Protein AF-A0A6J4VFZ1-F1 (afdb_monomer)

Structure (mmCIF, N/CA/C/O backbone):
data_AF-A0A6J4VFZ1-F1
#
_entry.id   AF-A0A6J4VFZ1-F1
#
loop_
_atom_site.group_PDB
_atom_site.id
_atom_site.type_symbol
_atom_site.label_atom_id
_atom_site.label_alt_id
_atom_site.label_comp_id
_atom_site.label_asym_id
_atom_site.label_entity_id
_atom_site.label_seq_id
_atom_site.pdbx_PDB_ins_code
_atom_site.Cartn_x
_atom_site.Cartn_y
_atom_site.Cartn_z
_atom_site.occupancy
_atom_site.B_iso_or_equiv
_atom_site.auth_seq_id
_atom_site.auth_comp_id
_atom_site.auth_asym_id
_atom_site.auth_atom_id
_atom_site.pdbx_PDB_model_num
ATOM 1 N N . MET A 1 1 ? 38.489 54.129 4.430 1.00 47.47 1 MET A N 1
ATOM 2 C CA . MET A 1 1 ? 38.471 55.475 3.819 1.00 47.47 1 MET A CA 1
ATOM 3 C C . MET A 1 1 ? 39.073 55.382 2.426 1.00 47.47 1 MET A C 1
ATOM 5 O O . MET A 1 1 ? 40.285 55.358 2.287 1.00 47.47 1 MET A O 1
ATOM 9 N N . THR A 1 2 ? 38.216 55.296 1.414 1.00 45.38 2 THR A N 1
ATOM 10 C CA . THR A 1 2 ? 38.546 55.439 -0.011 1.00 45.38 2 THR A CA 1
ATOM 11 C C . THR A 1 2 ? 37.365 56.180 -0.640 1.00 45.38 2 THR A C 1
ATOM 13 O O . THR A 1 2 ? 36.233 55.717 -0.490 1.00 45.38 2 THR A O 1
ATOM 16 N N . PRO A 1 3 ? 37.575 57.369 -1.233 1.00 57.94 3 PRO A N 1
ATOM 17 C CA . PRO A 1 3 ? 36.482 58.225 -1.665 1.00 57.94 3 PRO A CA 1
ATOM 18 C C . PRO A 1 3 ? 36.268 58.233 -3.187 1.00 57.94 3 PRO A C 1
ATOM 20 O O . PRO A 1 3 ? 37.161 57.957 -3.979 1.00 57.94 3 PRO A O 1
ATOM 23 N N . PHE A 1 4 ? 35.080 58.735 -3.527 1.00 44.62 4 PHE A N 1
ATOM 24 C CA . PHE A 1 4 ? 34.754 59.567 -4.687 1.00 44.62 4 PHE A CA 1
ATOM 25 C C . PHE A 1 4 ? 34.409 58.930 -6.048 1.00 44.62 4 PHE A C 1
ATOM 27 O O . PHE A 1 4 ? 35.244 58.617 -6.891 1.00 44.62 4 PHE A O 1
ATOM 34 N N . ARG A 1 5 ? 33.086 58.933 -6.275 1.00 60.28 5 ARG A N 1
ATOM 35 C CA . ARG A 1 5 ? 32.356 59.107 -7.541 1.00 60.28 5 ARG A CA 1
ATOM 36 C C . ARG A 1 5 ? 33.084 59.963 -8.589 1.00 60.28 5 ARG A C 1
ATOM 38 O O . ARG A 1 5 ? 33.507 61.081 -8.295 1.00 60.28 5 ARG A O 1
ATOM 45 N N . ARG A 1 6 ? 32.974 59.554 -9.860 1.00 59.03 6 ARG A N 1
ATOM 46 C CA . ARG A 1 6 ? 32.943 60.468 -11.014 1.00 59.03 6 ARG A CA 1
ATOM 47 C C . ARG A 1 6 ? 31.781 60.146 -11.959 1.00 59.03 6 ARG A C 1
ATOM 49 O O . ARG A 1 6 ? 31.422 58.995 -12.165 1.00 59.03 6 ARG A O 1
ATOM 56 N N . ARG A 1 7 ? 31.182 61.239 -12.435 1.00 61.66 7 ARG A N 1
ATOM 57 C CA . ARG A 1 7 ? 30.019 61.400 -13.322 1.00 61.66 7 ARG A CA 1
ATOM 58 C C . ARG A 1 7 ? 30.397 61.190 -14.795 1.00 61.66 7 ARG A C 1
ATOM 60 O O . ARG A 1 7 ? 31.537 61.495 -15.117 1.00 61.66 7 ARG A O 1
ATOM 67 N N . SER A 1 8 ? 29.410 60.847 -15.634 1.00 53.06 8 SER A N 1
ATOM 68 C CA . SER A 1 8 ? 29.183 61.332 -17.023 1.00 53.06 8 SER A CA 1
ATOM 69 C C . SER A 1 8 ? 27.799 60.828 -17.479 1.00 53.06 8 SER A C 1
ATOM 71 O O . SER A 1 8 ? 27.534 59.641 -17.352 1.00 53.06 8 SER A O 1
ATOM 73 N N . ILE A 1 9 ? 26.781 61.684 -17.638 1.00 53.97 9 ILE A N 1
ATOM 74 C CA . ILE A 1 9 ? 26.369 62.479 -18.822 1.00 53.97 9 ILE A CA 1
ATOM 75 C C . ILE A 1 9 ? 25.813 61.620 -19.973 1.00 53.97 9 ILE A C 1
ATOM 77 O O . ILE A 1 9 ? 26.472 60.724 -20.484 1.00 53.97 9 ILE A O 1
ATOM 81 N N . ALA A 1 10 ? 24.569 61.954 -20.325 1.00 51.66 10 ALA A N 1
ATOM 82 C CA . ALA A 1 10 ? 23.668 61.319 -21.275 1.00 51.66 10 ALA A CA 1
ATOM 83 C C . ALA A 1 10 ? 24.065 61.498 -22.750 1.00 51.66 10 ALA A C 1
ATOM 85 O O . ALA A 1 10 ? 24.653 62.512 -23.119 1.00 51.66 10 ALA A O 1
ATOM 86 N N . LEU A 1 11 ? 23.600 60.575 -23.598 1.00 52.53 11 LEU A N 1
ATOM 87 C CA . LEU A 1 11 ? 23.340 60.829 -25.014 1.00 52.53 11 LEU A CA 1
ATOM 88 C C . LEU A 1 11 ? 22.065 60.096 -25.445 1.00 52.53 11 LEU A C 1
ATOM 90 O O . LEU A 1 11 ? 21.957 58.878 -25.338 1.00 52.53 11 LEU A O 1
ATOM 94 N N . ALA A 1 12 ? 21.102 60.892 -25.904 1.00 49.41 12 ALA A N 1
ATOM 95 C CA . ALA A 1 12 ? 19.896 60.465 -26.586 1.00 49.41 12 ALA A CA 1
ATOM 96 C C . ALA A 1 12 ? 20.203 60.187 -28.064 1.00 49.41 12 ALA A C 1
ATOM 98 O O . ALA A 1 12 ? 20.940 60.940 -28.699 1.00 49.41 12 ALA A O 1
ATOM 99 N N . GLY A 1 13 ? 19.576 59.154 -28.618 1.00 42.91 13 GLY A N 1
ATOM 100 C CA . GLY A 1 13 ? 19.504 58.924 -30.057 1.00 42.91 13 GLY A CA 1
ATOM 101 C C . GLY A 1 13 ? 18.315 58.014 -30.371 1.00 42.91 13 GLY A C 1
ATOM 102 O O . GLY A 1 13 ? 18.309 56.881 -29.891 1.00 42.91 13 GLY A O 1
ATOM 103 N N . PRO A 1 14 ? 17.297 58.469 -31.125 1.00 50.66 14 PRO A N 1
ATOM 104 C CA . PRO A 1 14 ? 16.227 57.601 -31.581 1.00 50.66 14 PRO A CA 1
ATOM 105 C C . PRO A 1 14 ? 16.661 56.950 -32.899 1.00 50.66 14 PRO A C 1
ATOM 107 O O . PRO A 1 14 ? 16.863 57.633 -33.901 1.00 50.66 14 PRO A O 1
ATOM 110 N N . LEU A 1 15 ? 16.807 55.627 -32.905 1.00 52.59 15 LEU A N 1
ATOM 111 C CA . LEU A 1 15 ? 16.913 54.844 -34.134 1.00 52.59 15 LEU A CA 1
ATOM 112 C C . LEU A 1 15 ? 15.581 54.128 -34.361 1.00 52.59 15 LEU A C 1
ATOM 114 O O . LEU A 1 15 ? 15.240 53.180 -33.657 1.00 52.59 15 LEU A O 1
ATOM 118 N N . LEU A 1 16 ? 14.832 54.621 -35.352 1.00 58.50 16 LEU A N 1
ATOM 119 C CA . LEU A 1 16 ? 13.784 53.870 -36.037 1.00 58.50 16 LEU A CA 1
ATOM 120 C C . LEU A 1 16 ? 14.417 52.612 -36.650 1.00 58.50 16 LEU A C 1
ATOM 122 O O . LEU A 1 16 ? 15.325 52.720 -37.473 1.00 58.50 16 LEU A O 1
ATOM 126 N N . GLY A 1 17 ? 13.919 51.435 -36.275 1.00 45.06 17 GLY A N 1
ATOM 127 C CA . GLY A 1 17 ? 14.416 50.152 -36.766 1.00 45.06 17 GLY A CA 1
ATOM 128 C C . GLY A 1 17 ? 13.343 49.069 -36.736 1.00 45.06 17 GLY A C 1
ATOM 129 O O . GLY A 1 17 ? 13.271 48.294 -35.794 1.00 45.06 17 GLY A O 1
ATOM 130 N N . LEU A 1 18 ? 12.496 49.094 -37.767 1.00 56.91 18 LEU A N 1
ATOM 131 C CA . LEU A 1 18 ? 11.747 48.001 -38.400 1.00 56.91 18 LEU A CA 1
ATOM 132 C C . LEU A 1 18 ? 11.601 46.679 -37.605 1.00 56.91 18 LEU A C 1
ATOM 134 O O . LEU A 1 18 ? 12.486 45.825 -37.605 1.00 56.91 18 LEU A O 1
ATOM 138 N N . SER A 1 19 ? 10.431 46.483 -36.992 1.00 51.38 19 SER A N 1
ATOM 139 C CA . SER A 1 19 ? 10.023 45.230 -36.350 1.00 51.38 19 SER A CA 1
ATOM 140 C C . SER A 1 19 ? 9.630 44.177 -37.393 1.00 51.38 19 SER A C 1
ATOM 142 O O . SER A 1 19 ? 8.595 44.303 -38.044 1.00 51.38 19 SER A O 1
ATOM 144 N N . LEU A 1 20 ? 10.425 43.113 -37.526 1.00 57.88 20 LEU A N 1
ATOM 145 C CA . LEU A 1 20 ? 10.011 41.867 -38.175 1.00 57.88 20 LEU A CA 1
ATOM 146 C C . LEU A 1 20 ? 9.562 40.892 -37.075 1.00 57.88 20 LEU A C 1
ATOM 148 O O . LEU A 1 20 ? 10.385 40.259 -36.418 1.00 57.88 20 LEU A O 1
ATOM 152 N N . ALA A 1 21 ? 8.253 40.806 -36.839 1.00 51.16 21 ALA A N 1
ATOM 153 C CA . ALA A 1 21 ? 7.669 39.803 -35.955 1.00 51.16 21 ALA A CA 1
ATOM 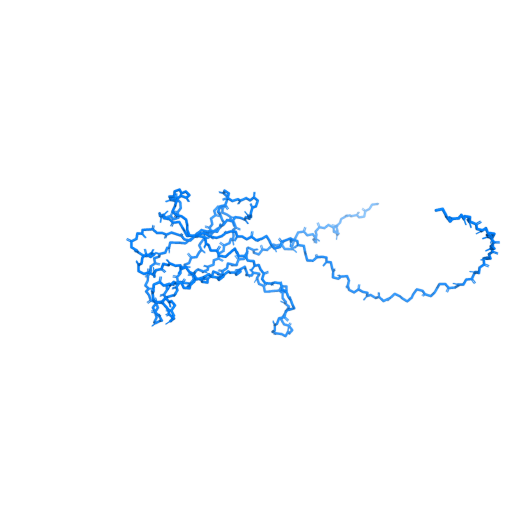154 C C . ALA A 1 21 ? 7.593 38.463 -36.704 1.00 51.16 21 ALA A C 1
ATOM 156 O O . ALA A 1 21 ? 6.625 38.178 -37.405 1.00 51.16 21 ALA A O 1
ATOM 157 N N . ALA A 1 22 ? 8.637 37.642 -36.584 1.00 57.19 22 ALA A N 1
ATOM 158 C CA . ALA A 1 22 ? 8.549 36.230 -36.926 1.00 57.19 22 ALA A CA 1
ATOM 159 C C . ALA A 1 22 ? 7.745 35.530 -35.820 1.00 57.19 22 ALA A C 1
ATOM 161 O O . ALA A 1 22 ? 8.266 35.247 -34.742 1.00 57.19 22 ALA A O 1
ATOM 162 N N . GLY A 1 23 ? 6.454 35.308 -36.075 1.00 48.94 23 GLY A N 1
ATOM 163 C CA . GLY A 1 23 ? 5.574 34.512 -35.225 1.00 48.94 23 GLY A CA 1
ATOM 164 C C . GLY A 1 23 ? 5.993 33.045 -35.249 1.00 48.94 23 GLY A C 1
ATOM 165 O O . GLY A 1 23 ? 5.466 32.254 -36.024 1.00 48.94 23 GLY A O 1
ATOM 166 N N . GLY A 1 24 ? 6.966 32.683 -34.417 1.00 47.81 24 GLY A N 1
ATOM 167 C CA . GLY A 1 24 ? 7.180 31.298 -34.033 1.00 47.81 24 GLY A CA 1
ATOM 168 C C . GLY A 1 24 ? 6.065 30.900 -33.077 1.00 47.81 24 GLY A C 1
ATOM 169 O O . GLY A 1 24 ? 5.990 31.436 -31.975 1.00 47.81 24 GLY A O 1
ATOM 170 N N . ALA A 1 25 ? 5.197 29.979 -33.492 1.00 56.44 25 ALA A N 1
ATOM 171 C CA . ALA A 1 25 ? 4.294 29.300 -32.577 1.00 56.44 25 ALA A CA 1
ATOM 172 C C . ALA A 1 25 ? 5.142 28.471 -31.600 1.00 56.44 25 ALA A C 1
ATOM 174 O O . ALA A 1 25 ? 5.458 27.310 -31.847 1.00 56.44 25 ALA A O 1
ATOM 175 N N . THR A 1 26 ? 5.554 29.075 -30.486 1.00 44.25 26 THR A N 1
ATOM 176 C CA . THR A 1 26 ? 5.846 28.298 -29.288 1.00 44.25 26 THR A CA 1
ATOM 177 C C . THR A 1 26 ? 4.533 27.635 -28.922 1.00 44.25 26 THR A C 1
ATOM 179 O O . THR A 1 26 ? 3.594 28.327 -28.527 1.00 44.25 26 THR A O 1
ATOM 182 N N . ALA A 1 27 ? 4.442 26.315 -29.089 1.00 52.72 27 ALA A N 1
ATOM 183 C CA . ALA A 1 27 ? 3.449 25.542 -28.368 1.00 52.72 27 ALA A CA 1
ATOM 184 C C . ALA A 1 27 ? 3.658 25.885 -26.892 1.00 52.72 27 ALA A C 1
ATOM 186 O O . ALA A 1 27 ? 4.631 25.440 -26.275 1.00 52.72 27 ALA A O 1
ATOM 187 N N . ALA A 1 28 ? 2.813 26.776 -26.374 1.00 42.28 28 ALA A N 1
ATOM 188 C CA . ALA A 1 28 ? 2.719 27.022 -24.960 1.00 42.28 28 ALA A CA 1
ATOM 189 C C . ALA A 1 28 ? 2.331 25.672 -24.368 1.00 42.28 28 ALA A C 1
ATOM 191 O O . ALA A 1 28 ? 1.184 25.243 -24.468 1.00 42.28 28 ALA A O 1
ATOM 192 N N . HIS A 1 29 ? 3.315 24.966 -23.815 1.00 47.00 29 HIS A N 1
ATOM 193 C 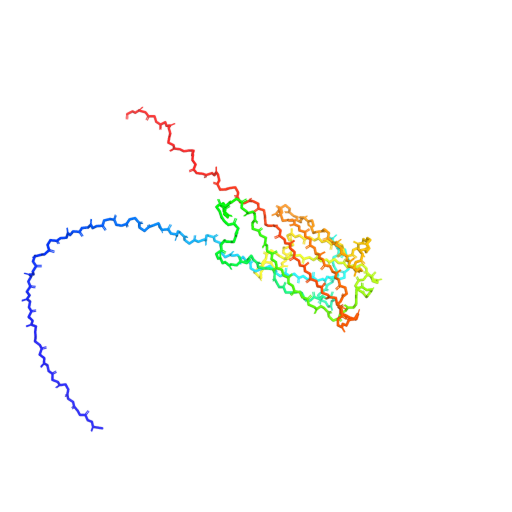CA . HIS A 1 29 ? 3.018 24.017 -22.768 1.00 47.00 29 HIS A CA 1
ATOM 194 C C . HIS A 1 29 ? 2.449 24.892 -21.659 1.00 47.00 29 HIS A C 1
ATOM 196 O O . HIS A 1 29 ? 3.197 25.561 -20.944 1.00 47.00 29 HIS A O 1
ATOM 202 N N . GLY A 1 30 ? 1.117 24.981 -21.610 1.00 38.88 30 GLY A N 1
ATOM 203 C CA . GLY A 1 30 ? 0.445 25.467 -20.420 1.00 38.88 30 GLY A CA 1
ATOM 204 C C . GLY A 1 30 ? 1.020 24.708 -19.223 1.00 38.88 30 GLY A C 1
ATOM 205 O O . GLY A 1 30 ? 1.456 23.561 -19.392 1.00 38.88 30 GLY A O 1
ATOM 206 N N . PRO A 1 31 ? 1.103 25.331 -18.037 1.00 40.41 31 PRO A N 1
ATOM 207 C CA . PRO A 1 31 ? 1.490 24.582 -16.854 1.00 40.41 31 PRO A CA 1
ATOM 208 C C . PRO A 1 31 ? 0.591 23.347 -16.790 1.00 40.41 31 PRO A C 1
ATOM 210 O O . PRO A 1 31 ? -0.627 23.472 -16.936 1.00 40.41 31 PRO A O 1
ATOM 213 N N . ALA A 1 32 ? 1.193 22.163 -16.650 1.00 48.28 32 ALA A N 1
ATOM 214 C CA . ALA A 1 32 ? 0.451 20.993 -16.217 1.00 48.28 32 ALA A CA 1
ATOM 215 C C . ALA A 1 32 ? -0.305 21.431 -14.955 1.00 48.28 32 ALA A C 1
ATOM 217 O O . ALA A 1 32 ? 0.305 21.847 -13.970 1.00 48.28 32 ALA A O 1
ATOM 218 N N . SER A 1 33 ? -1.624 21.533 -15.087 1.00 42.00 33 SER A N 1
ATOM 219 C CA . SER A 1 33 ? -2.491 22.048 -14.041 1.00 42.00 33 SER A CA 1
ATOM 220 C C . SER A 1 33 ? -2.593 20.994 -12.952 1.00 42.00 33 SER A C 1
ATOM 222 O O . SER A 1 33 ? -2.844 19.830 -13.251 1.00 42.00 33 SER A O 1
ATOM 224 N N . GLY A 1 34 ? -2.414 21.439 -11.712 1.00 39.12 34 GLY A N 1
ATOM 225 C CA . GLY A 1 34 ? -2.500 20.628 -10.508 1.00 39.12 34 GLY A CA 1
ATOM 226 C C . GLY A 1 34 ? -1.120 20.210 -10.024 1.00 39.12 34 GLY A C 1
ATOM 227 O O . GLY A 1 34 ? -0.435 19.438 -10.686 1.00 39.12 34 GLY A O 1
ATOM 228 N N . ASN A 1 35 ? -0.718 20.687 -8.842 1.00 42.41 35 ASN A N 1
ATOM 229 C CA . ASN A 1 35 ? 0.195 19.905 -8.011 1.00 42.41 35 ASN A CA 1
ATOM 230 C C . ASN A 1 35 ? -0.325 18.465 -8.050 1.00 42.41 35 ASN A C 1
ATOM 232 O O . ASN A 1 35 ? -1.469 18.244 -7.646 1.00 42.41 35 ASN A O 1
ATOM 236 N N . ALA A 1 36 ? 0.467 17.513 -8.545 1.00 56.56 36 ALA A N 1
ATOM 237 C CA . ALA A 1 36 ? 0.228 16.124 -8.195 1.00 56.56 36 ALA A CA 1
ATOM 238 C C . ALA A 1 36 ? 0.392 16.089 -6.677 1.00 56.56 36 ALA A C 1
ATOM 240 O O . ALA A 1 36 ? 1.511 16.182 -6.177 1.00 56.56 36 ALA A O 1
ATOM 241 N N . ALA A 1 37 ? -0.727 16.166 -5.959 1.00 75.19 37 ALA A N 1
ATOM 242 C CA . ALA A 1 37 ? -0.703 16.232 -4.515 1.00 75.19 37 ALA A CA 1
ATOM 243 C C . ALA A 1 37 ? -0.061 14.935 -4.037 1.00 75.19 37 ALA A C 1
ATOM 245 O O . ALA A 1 37 ? -0.518 13.851 -4.406 1.00 75.19 37 ALA A O 1
ATOM 246 N N . THR A 1 38 ? 1.014 15.062 -3.268 1.00 91.31 38 THR A N 1
ATOM 247 C CA . THR A 1 38 ? 1.555 13.951 -2.499 1.00 91.31 38 THR A CA 1
ATOM 248 C C . THR A 1 38 ? 0.430 13.386 -1.637 1.00 91.31 38 THR A C 1
ATOM 250 O O . THR A 1 38 ? -0.354 14.143 -1.056 1.00 91.31 38 THR A O 1
ATOM 253 N N . ARG A 1 39 ? 0.290 12.060 -1.621 1.00 94.44 39 ARG A N 1
ATOM 254 C CA . ARG A 1 39 ? -0.770 11.374 -0.875 1.00 94.44 39 ARG A CA 1
ATOM 255 C C . ARG A 1 39 ? -0.148 10.528 0.224 1.00 94.44 39 ARG A C 1
ATOM 257 O O . ARG A 1 39 ? 0.412 9.476 -0.103 1.00 94.44 39 ARG A O 1
ATOM 264 N N . PRO A 1 40 ? -0.271 10.929 1.498 1.00 96.31 40 PRO A N 1
ATOM 265 C CA . PRO A 1 40 ? 0.138 10.087 2.606 1.00 96.31 40 PRO A CA 1
ATOM 266 C C . PRO A 1 40 ? -0.542 8.727 2.545 1.00 96.31 40 PRO A C 1
ATOM 268 O O . PRO A 1 40 ? -1.726 8.610 2.205 1.00 96.31 40 PRO A O 1
ATOM 271 N N . VAL A 1 41 ? 0.225 7.695 2.873 1.00 97.12 41 VAL A N 1
ATOM 272 C CA . VAL A 1 41 ? -0.255 6.319 2.926 1.00 97.12 41 VAL A CA 1
ATOM 273 C C . VAL A 1 41 ? 0.264 5.644 4.169 1.00 97.12 41 VAL A C 1
ATOM 275 O O . VAL A 1 41 ? 1.460 5.672 4.475 1.00 97.12 41 VAL A O 1
ATOM 278 N N . HIS A 1 42 ? -0.644 4.942 4.826 1.00 96.38 42 HIS A N 1
ATOM 279 C CA . HIS A 1 42 ? -0.363 4.281 6.075 1.00 96.38 42 HIS A CA 1
ATOM 280 C C . HIS A 1 42 ? -0.858 2.837 6.070 1.00 96.38 42 HIS A C 1
ATOM 282 O O . HIS A 1 42 ? -1.673 2.414 5.249 1.00 96.38 42 HIS A O 1
ATOM 288 N N . VAL A 1 43 ? -0.301 2.051 6.990 1.00 96.94 43 VAL A N 1
ATOM 289 C CA . VAL A 1 43 ? -0.910 0.799 7.434 1.00 96.94 43 VAL A CA 1
ATOM 290 C C . VAL A 1 43 ? -1.379 0.993 8.863 1.00 96.94 43 VAL A C 1
ATOM 292 O O . VAL A 1 43 ? -0.554 1.218 9.751 1.00 96.94 43 VAL A O 1
ATOM 295 N N . HIS A 1 44 ? -2.680 0.845 9.080 1.00 95.06 44 HIS A N 1
ATOM 296 C CA . HIS A 1 44 ? -3.316 0.933 10.389 1.00 95.06 44 HIS A CA 1
ATOM 297 C C . HIS A 1 44 ? -3.752 -0.444 10.881 1.00 95.06 44 HIS A C 1
ATOM 299 O O . HIS A 1 44 ? -4.090 -1.334 10.098 1.00 95.06 44 HIS A O 1
ATOM 305 N N . GLU A 1 45 ? -3.802 -0.608 12.200 1.00 94.75 45 GLU A N 1
ATOM 306 C CA . GLU A 1 45 ? -4.566 -1.693 12.814 1.00 94.75 45 GLU A CA 1
ATOM 307 C C . GLU A 1 45 ? -6.075 -1.449 12.689 1.00 94.75 45 GLU A C 1
ATOM 309 O O . GLU A 1 45 ? -6.544 -0.311 12.703 1.00 94.75 45 GLU A O 1
ATOM 314 N N . GLY A 1 46 ? -6.846 -2.530 12.574 1.00 94.38 46 GLY A N 1
ATOM 315 C CA . GLY A 1 46 ? -8.291 -2.492 12.366 1.00 94.38 46 GLY A CA 1
ATOM 316 C C . GLY A 1 46 ? -8.703 -2.838 10.936 1.00 94.38 46 GLY A C 1
ATOM 317 O O . GLY A 1 46 ? -8.047 -3.622 10.256 1.00 94.38 46 GLY A O 1
ATOM 318 N N . THR A 1 47 ? -9.839 -2.284 10.519 1.00 95.25 47 THR A N 1
ATOM 319 C CA . THR A 1 47 ? -10.458 -2.533 9.204 1.00 95.25 47 THR A CA 1
ATOM 320 C C . THR A 1 47 ? -10.808 -1.217 8.528 1.00 95.25 47 THR A C 1
ATOM 322 O O . THR A 1 47 ? -10.967 -0.200 9.209 1.00 95.25 47 THR A O 1
ATOM 325 N N . CYS A 1 48 ? -11.000 -1.223 7.214 1.00 95.31 48 CYS A N 1
ATOM 326 C CA . CYS A 1 48 ? -11.560 -0.094 6.484 1.00 95.31 48 CYS A CA 1
ATOM 327 C C . CYS A 1 48 ? -12.908 0.317 7.105 1.00 95.31 48 CYS A C 1
ATOM 329 O O . CYS A 1 48 ? -13.852 -0.468 7.178 1.00 95.31 48 CYS A O 1
ATOM 331 N N . GLY A 1 49 ? -12.987 1.558 7.595 1.00 90.31 49 GLY A N 1
ATOM 332 C CA . GLY A 1 49 ? -14.150 2.098 8.316 1.00 90.31 49 GLY A CA 1
ATOM 333 C C . GLY A 1 49 ? -14.097 1.967 9.846 1.00 90.31 49 GLY A C 1
ATOM 334 O O . GLY A 1 49 ? -14.937 2.547 10.531 1.00 90.31 49 GLY A O 1
ATOM 335 N N . ALA A 1 50 ? -13.108 1.257 10.393 1.00 92.50 50 ALA A N 1
ATOM 336 C CA . ALA A 1 50 ? -12.849 1.146 11.829 1.00 92.50 50 ALA A CA 1
ATOM 337 C C . ALA A 1 50 ? -11.339 1.010 12.102 1.00 92.50 50 ALA A C 1
ATOM 339 O O . ALA A 1 50 ? -10.880 0.000 12.643 1.00 92.50 50 ALA A O 1
ATOM 340 N N . LEU A 1 51 ? -10.569 2.018 11.683 1.00 90.00 51 LEU A N 1
ATOM 341 C CA . LEU A 1 51 ? -9.131 2.098 11.946 1.00 90.00 51 LEU A CA 1
ATOM 342 C C . LEU A 1 51 ? -8.884 2.439 13.421 1.00 90.00 51 LEU A C 1
ATOM 344 O O . LEU A 1 51 ? -9.596 3.246 14.024 1.00 90.00 51 LEU A O 1
ATOM 348 N N . ILE A 1 52 ? -7.871 1.809 14.003 1.00 86.94 52 ILE A N 1
ATOM 349 C CA . ILE A 1 52 ? -7.418 2.047 15.372 1.00 86.94 52 ILE A CA 1
ATOM 350 C C . ILE A 1 52 ? -6.385 3.186 15.343 1.00 86.94 52 ILE A C 1
ATOM 352 O O . ILE A 1 52 ? -5.667 3.355 14.360 1.00 86.94 52 ILE A O 1
ATOM 356 N N . GLY A 1 53 ? -6.388 4.010 16.400 1.00 74.00 53 GLY A N 1
ATOM 357 C CA . GLY A 1 53 ? -5.741 5.327 16.476 1.00 74.00 53 GLY A CA 1
ATOM 358 C C . GLY A 1 53 ? -4.221 5.394 16.214 1.00 74.00 53 GLY A C 1
ATOM 359 O O . GLY A 1 53 ? -3.576 4.393 15.911 1.00 74.00 53 GLY A O 1
ATOM 360 N N . PRO A 1 54 ? -3.620 6.590 16.372 1.00 69.44 54 PRO A N 1
ATOM 361 C CA . PRO A 1 54 ? -2.330 6.954 15.770 1.00 69.44 54 PRO A CA 1
ATOM 362 C C . PRO A 1 54 ? -1.105 6.217 16.337 1.00 69.44 54 PRO A C 1
ATOM 364 O O . PRO A 1 54 ? -0.018 6.312 15.773 1.00 69.44 54 PRO A O 1
ATOM 367 N N . ASP A 1 55 ? -1.253 5.485 17.441 1.00 69.50 55 ASP A N 1
ATOM 368 C CA . ASP A 1 55 ? -0.144 4.786 18.101 1.00 69.50 55 ASP A CA 1
ATOM 369 C C . ASP A 1 55 ? 0.317 3.525 17.341 1.00 69.50 55 ASP A C 1
ATOM 371 O O . ASP A 1 55 ? 1.431 3.046 17.561 1.00 69.50 55 ASP A O 1
ATOM 375 N N . PHE A 1 56 ? -0.517 2.989 16.439 1.00 73.75 56 PHE A N 1
ATOM 376 C CA . PHE A 1 56 ? -0.261 1.746 15.699 1.00 73.75 56 PHE A CA 1
ATOM 377 C C . PHE A 1 56 ? -0.318 1.959 14.188 1.00 73.75 56 PHE A C 1
ATOM 379 O O . PHE A 1 56 ? -1.061 1.290 13.467 1.00 73.75 56 PHE A O 1
ATOM 386 N N . VAL A 1 57 ? 0.495 2.905 13.723 1.00 87.50 57 VAL A N 1
ATOM 387 C CA . VAL A 1 57 ? 0.577 3.290 12.315 1.00 87.50 57 VAL A CA 1
ATOM 388 C C . VAL A 1 57 ? 1.966 2.980 11.768 1.00 87.50 57 VAL A C 1
ATOM 390 O O . VAL A 1 57 ? 2.986 3.347 12.358 1.00 87.50 57 VAL A O 1
ATOM 393 N N . LEU A 1 58 ? 2.018 2.279 10.635 1.00 94.38 58 LEU A N 1
ATOM 394 C CA . LEU A 1 58 ? 3.251 2.110 9.870 1.00 94.38 58 LEU A CA 1
ATOM 395 C C . LEU A 1 58 ? 3.246 3.095 8.703 1.00 94.38 58 LEU A C 1
ATOM 397 O O . LEU A 1 58 ? 2.455 2.942 7.772 1.00 94.38 58 LEU A O 1
ATOM 401 N N . GLN A 1 59 ? 4.169 4.058 8.742 1.00 94.88 59 GLN A N 1
ATOM 402 C CA . GLN A 1 59 ? 4.348 5.014 7.653 1.00 94.88 59 GLN A CA 1
ATOM 403 C C . GLN A 1 59 ? 4.847 4.312 6.391 1.00 94.88 59 GLN A C 1
ATOM 405 O O . GLN A 1 59 ? 5.881 3.631 6.424 1.00 94.88 59 GLN A O 1
ATOM 410 N N . LEU A 1 60 ? 4.134 4.506 5.282 1.00 97.19 60 LEU A N 1
ATOM 411 C CA . LEU A 1 60 ? 4.637 4.201 3.951 1.00 97.19 60 LEU A CA 1
ATOM 412 C C . LEU A 1 60 ? 5.184 5.474 3.304 1.00 97.19 60 LEU A C 1
ATOM 414 O O . LEU A 1 60 ? 5.095 6.573 3.838 1.00 97.19 60 LEU A O 1
ATOM 418 N N . THR A 1 61 ? 5.851 5.292 2.177 1.00 97.25 61 THR A N 1
ATOM 419 C CA . THR A 1 61 ? 6.278 6.384 1.317 1.00 97.25 61 THR A CA 1
ATOM 420 C C . THR A 1 61 ? 5.044 6.937 0.640 1.00 97.25 61 THR A C 1
ATOM 422 O O . THR A 1 61 ? 4.306 6.172 0.012 1.00 97.25 61 THR A O 1
ATOM 425 N N . ASP A 1 62 ? 4.856 8.243 0.770 1.00 96.75 62 ASP A N 1
ATOM 426 C CA . ASP A 1 62 ? 3.735 8.941 0.167 1.00 96.75 62 ASP A CA 1
ATOM 427 C C . ASP A 1 62 ? 3.661 8.672 -1.338 1.00 96.75 62 ASP A C 1
ATOM 429 O O . ASP A 1 62 ? 4.680 8.490 -2.016 1.00 96.75 62 ASP A O 1
ATOM 433 N N . LEU A 1 63 ? 2.439 8.619 -1.862 1.00 96.31 63 LEU A N 1
ATOM 434 C CA . LEU A 1 63 ? 2.223 8.373 -3.277 1.00 96.31 63 LEU A CA 1
ATOM 435 C C . LEU A 1 63 ? 2.368 9.672 -4.048 1.00 96.31 63 LEU A C 1
ATOM 437 O O . LEU A 1 63 ? 1.757 10.686 -3.711 1.00 96.31 63 LEU A O 1
ATOM 441 N N . GLU A 1 64 ? 3.097 9.593 -5.149 1.00 94.19 64 GLU A N 1
ATOM 442 C CA . GLU A 1 64 ? 3.232 10.686 -6.098 1.00 94.19 64 GLU A CA 1
ATOM 443 C C . GLU A 1 64 ? 3.034 10.165 -7.520 1.00 94.19 64 GLU A C 1
ATOM 445 O O . GLU A 1 64 ? 3.401 9.032 -7.847 1.00 94.19 64 GLU A O 1
ATOM 450 N N . VAL A 1 65 ? 2.439 10.985 -8.385 1.00 90.62 65 VAL A N 1
ATOM 451 C CA . VAL A 1 65 ? 2.384 10.681 -9.818 1.00 90.62 65 VAL A CA 1
ATOM 452 C C . VAL A 1 65 ? 3.780 10.922 -10.397 1.00 90.62 65 VAL A C 1
ATOM 454 O O . VAL A 1 65 ? 4.268 12.054 -10.322 1.00 90.62 65 VAL A O 1
ATOM 457 N N . PRO A 1 66 ? 4.440 9.910 -10.997 1.00 87.88 66 PRO A N 1
ATOM 458 C CA . PRO A 1 66 ? 5.775 10.092 -11.547 1.00 87.88 66 PRO A CA 1
ATOM 459 C C . PRO A 1 66 ? 5.811 11.206 -12.594 1.00 87.88 66 PRO A C 1
ATOM 461 O O . PRO A 1 66 ? 5.170 11.126 -13.644 1.00 87.88 66 PRO A O 1
ATOM 464 N N . ALA A 1 67 ? 6.615 12.233 -12.331 1.00 83.12 67 ALA A N 1
ATOM 465 C CA . ALA A 1 67 ? 6.865 13.296 -13.289 1.00 83.12 67 ALA A CA 1
ATOM 466 C C . ALA A 1 67 ? 7.911 12.862 -14.325 1.00 83.12 67 ALA A C 1
ATOM 468 O O . ALA A 1 67 ? 8.897 12.190 -14.014 1.00 83.12 67 ALA A O 1
ATOM 469 N N . GLY A 1 68 ? 7.748 13.298 -15.573 1.00 80.00 68 GLY A N 1
ATOM 470 C CA . GLY A 1 68 ? 8.768 13.095 -16.595 1.00 80.00 68 GLY A CA 1
ATOM 471 C C . GLY A 1 68 ? 8.224 13.036 -18.010 1.00 80.00 68 GLY A C 1
ATOM 472 O O . GLY A 1 68 ? 7.034 13.201 -18.270 1.00 80.00 68 GLY A O 1
ATOM 473 N N . LYS A 1 69 ? 9.136 12.802 -18.957 1.00 76.44 69 LYS A N 1
ATOM 474 C CA . LYS A 1 69 ? 8.762 12.584 -20.351 1.00 76.44 69 LYS A CA 1
ATOM 475 C C . LYS A 1 69 ? 8.050 11.237 -20.478 1.00 76.44 69 LYS A C 1
ATOM 477 O O . LYS A 1 69 ? 8.611 10.209 -20.112 1.00 76.44 69 LYS A O 1
ATOM 482 N N . ALA A 1 70 ? 6.882 11.271 -21.111 1.00 75.81 70 ALA A N 1
ATOM 483 C CA . ALA A 1 70 ? 6.191 10.117 -21.666 1.00 75.81 70 ALA A CA 1
ATOM 484 C C . ALA A 1 70 ? 7.149 9.084 -22.289 1.00 75.81 70 ALA A C 1
ATOM 486 O O . ALA A 1 70 ? 7.912 9.404 -23.211 1.00 75.81 70 ALA A O 1
ATOM 487 N N . LEU A 1 71 ? 7.076 7.841 -21.820 1.00 79.44 71 LEU A N 1
ATOM 488 C CA . LEU A 1 71 ? 7.715 6.687 -22.454 1.00 79.44 71 LEU A CA 1
ATOM 489 C C . LEU A 1 71 ? 6.644 5.894 -23.226 1.00 79.44 71 LEU A C 1
ATOM 491 O O . LEU A 1 71 ? 5.482 5.914 -22.841 1.00 79.44 71 LEU A O 1
ATOM 495 N N . GLY A 1 72 ? 7.018 5.191 -24.304 1.00 75.50 72 GLY A N 1
ATOM 496 C CA . GLY A 1 72 ? 6.084 4.316 -25.044 1.00 75.50 72 GLY A CA 1
ATOM 497 C C . GLY A 1 72 ? 5.645 4.774 -26.445 1.00 75.50 72 GLY A C 1
ATOM 498 O O . GLY A 1 72 ? 4.805 4.115 -27.047 1.00 75.50 72 GLY A O 1
ATOM 499 N N . GLY A 1 73 ? 6.239 5.830 -27.015 1.00 69.19 73 GLY A N 1
ATOM 500 C CA . GLY A 1 73 ? 5.986 6.241 -28.409 1.00 69.19 73 GLY A CA 1
ATOM 501 C C . GLY A 1 73 ? 4.762 7.151 -28.583 1.00 69.19 73 GLY A C 1
ATOM 502 O O . GLY A 1 73 ? 4.446 7.921 -27.686 1.00 69.19 73 GLY A O 1
ATOM 503 N N . GLU A 1 74 ? 4.103 7.098 -29.747 1.00 61.97 74 GLU A N 1
ATOM 504 C CA . GLU A 1 74 ? 3.011 8.010 -30.165 1.00 61.97 74 GLU A CA 1
ATOM 505 C C . GLU A 1 74 ? 1.661 7.774 -29.455 1.00 61.97 74 GLU A C 1
ATOM 507 O O . GLU A 1 74 ? 0.632 8.293 -29.887 1.00 61.97 74 GLU A O 1
ATOM 512 N N . VAL A 1 75 ? 1.630 7.005 -28.362 1.00 62.81 75 VAL A N 1
ATOM 513 C CA . VAL A 1 75 ? 0.447 6.965 -27.495 1.00 62.81 75 VAL A CA 1
ATOM 514 C C . VAL A 1 75 ? 0.431 8.269 -26.711 1.00 62.81 75 VAL A C 1
ATOM 516 O O . VAL A 1 75 ? 1.352 8.561 -25.948 1.00 62.81 75 VAL A O 1
ATOM 519 N N . SER A 1 76 ? -0.599 9.087 -26.921 1.00 57.25 76 SER A N 1
ATOM 520 C CA . SER A 1 76 ? -0.754 10.323 -26.163 1.00 57.25 76 SER A CA 1
ATOM 521 C C . SER A 1 76 ? -0.840 9.990 -24.676 1.00 57.25 76 SER A C 1
ATOM 523 O O . SER A 1 76 ? -1.773 9.314 -24.255 1.00 57.25 76 SER A O 1
ATOM 525 N N . VAL A 1 77 ? 0.082 10.513 -23.867 1.00 58.41 77 VAL A N 1
ATOM 526 C CA . VAL A 1 77 ? -0.006 10.432 -22.396 1.00 58.41 77 VAL A CA 1
ATOM 527 C C . VAL A 1 77 ? -1.250 11.097 -21.828 1.00 58.41 77 VAL A C 1
ATOM 529 O O . VAL A 1 77 ? -1.654 10.764 -20.729 1.00 58.41 77 VAL A O 1
ATOM 532 N N . ALA A 1 78 ? -1.901 11.966 -22.602 1.00 60.00 78 ALA A N 1
ATOM 533 C CA . ALA A 1 78 ? -3.225 12.489 -22.279 1.00 60.00 78 ALA A CA 1
ATOM 534 C C . ALA A 1 78 ? -4.328 11.408 -22.249 1.00 60.00 78 ALA A C 1
ATOM 536 O O . ALA A 1 78 ? -5.409 11.677 -21.750 1.00 60.00 78 ALA A O 1
ATOM 537 N N . ALA A 1 79 ? -4.074 10.215 -22.800 1.00 59.97 79 ALA A N 1
ATOM 538 C CA . ALA A 1 79 ? -4.972 9.061 -22.740 1.00 59.97 79 ALA A CA 1
ATOM 539 C C . ALA A 1 79 ? -4.514 8.004 -21.717 1.00 59.97 79 ALA A C 1
ATOM 541 O O . ALA A 1 79 ? -5.145 6.956 -21.601 1.00 59.97 79 ALA A O 1
ATOM 542 N N . ALA A 1 80 ? -3.386 8.229 -21.033 1.00 68.94 80 ALA A N 1
ATOM 543 C CA . ALA A 1 80 ? -2.936 7.365 -19.955 1.00 68.94 80 ALA A CA 1
ATOM 544 C C . ALA A 1 80 ? -3.467 7.932 -18.638 1.00 68.94 80 ALA A C 1
ATOM 546 O O . ALA A 1 80 ? -3.131 9.057 -18.273 1.00 68.94 80 ALA A O 1
ATOM 547 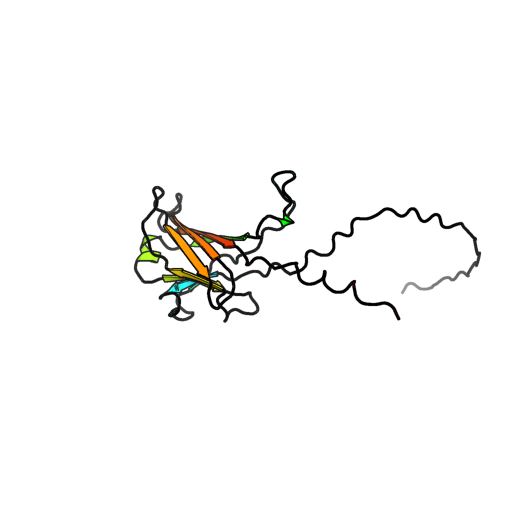N N . GLU A 1 81 ? -4.280 7.146 -17.937 1.00 78.19 81 GLU A N 1
ATOM 548 C CA . GLU A 1 81 ? -4.757 7.514 -16.606 1.00 78.19 81 GLU A CA 1
ATOM 549 C C . GLU A 1 81 ? -3.557 7.686 -15.657 1.00 78.19 81 GLU A C 1
ATOM 551 O O . GLU A 1 81 ? -2.677 6.812 -15.621 1.00 78.19 81 GLU A O 1
ATOM 556 N N . PRO A 1 82 ? -3.472 8.802 -14.913 1.00 85.50 82 PRO A N 1
ATOM 557 C CA . PRO A 1 82 ? -2.387 9.023 -13.973 1.00 85.50 82 PRO A CA 1
ATOM 558 C C . PRO A 1 82 ? -2.440 7.987 -12.846 1.00 85.50 82 PRO A C 1
ATOM 560 O O . PRO A 1 82 ? -3.494 7.691 -12.279 1.00 85.50 82 PRO A O 1
ATOM 563 N N . VAL A 1 83 ? -1.271 7.437 -12.517 1.00 91.94 83 VAL A N 1
ATOM 564 C CA . VAL A 1 83 ? -1.102 6.484 -11.419 1.00 91.94 83 VAL A CA 1
ATOM 565 C C . VAL A 1 83 ? -0.086 7.055 -10.444 1.00 91.94 83 VAL A C 1
ATOM 567 O O . VAL A 1 83 ? 1.084 7.222 -10.793 1.00 91.94 83 VAL A O 1
ATOM 570 N N . ALA A 1 84 ? -0.535 7.335 -9.225 1.00 94.62 84 ALA A N 1
ATOM 571 C CA . ALA A 1 84 ? 0.339 7.660 -8.113 1.00 94.62 84 ALA A CA 1
ATOM 572 C C . ALA A 1 84 ? 0.992 6.374 -7.589 1.00 94.62 84 ALA A C 1
ATOM 574 O O . ALA A 1 84 ? 0.334 5.335 -7.458 1.00 94.62 84 ALA A O 1
ATOM 575 N N . VAL A 1 85 ? 2.294 6.426 -7.317 1.00 96.06 85 VAL A N 1
ATOM 576 C CA . VAL A 1 85 ? 3.079 5.261 -6.900 1.00 96.06 85 VAL A CA 1
ATOM 577 C C . VAL A 1 85 ? 3.861 5.546 -5.629 1.00 96.06 85 V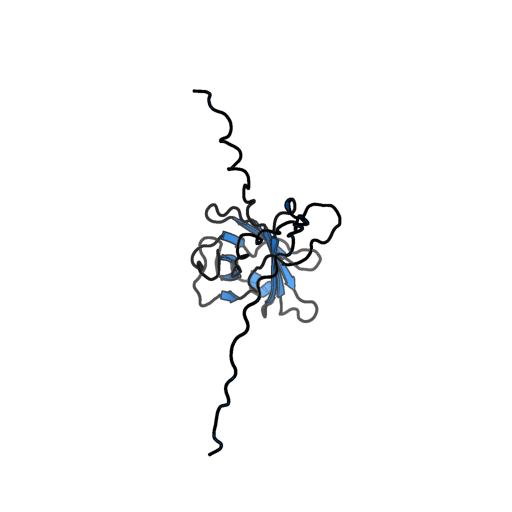AL A C 1
ATOM 579 O O . VAL A 1 85 ? 4.355 6.650 -5.431 1.00 96.06 85 VAL A O 1
ATOM 582 N N . GLY A 1 86 ? 4.016 4.519 -4.798 1.00 97.25 86 GLY A N 1
ATOM 583 C CA . GLY A 1 86 ? 4.862 4.545 -3.608 1.00 97.25 86 GLY A CA 1
ATOM 584 C C . GLY A 1 86 ? 5.512 3.186 -3.373 1.00 97.25 86 GLY A C 1
ATOM 585 O O . GLY A 1 86 ? 4.930 2.140 -3.679 1.00 97.25 86 GLY A O 1
ATOM 586 N N . PHE A 1 87 ? 6.737 3.190 -2.846 1.00 98.12 87 PHE A N 1
ATOM 587 C CA . PHE A 1 87 ? 7.471 1.971 -2.509 1.00 98.12 87 PHE A CA 1
ATOM 588 C C . PHE A 1 87 ? 8.165 2.093 -1.157 1.00 98.12 87 PHE A C 1
ATOM 590 O O . PHE A 1 87 ? 8.953 3.010 -0.936 1.00 98.12 87 PHE A O 1
ATOM 597 N N . THR A 1 88 ? 7.955 1.110 -0.284 1.00 98.38 88 THR A N 1
ATOM 598 C CA . THR A 1 88 ? 8.513 1.107 1.073 1.00 98.38 88 THR A CA 1
ATOM 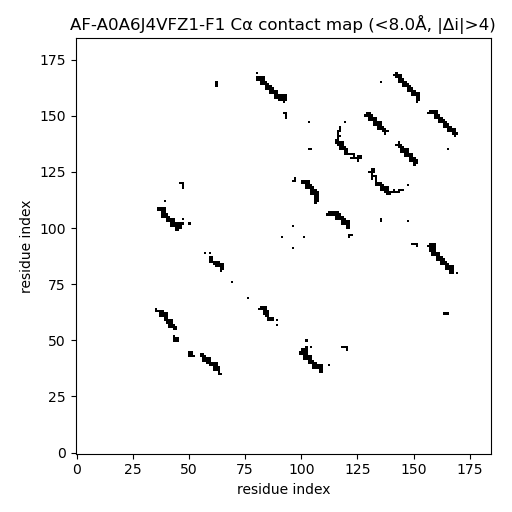599 C C . THR A 1 88 ? 8.972 -0.284 1.477 1.00 98.38 88 THR A C 1
ATOM 601 O O . THR A 1 88 ? 8.354 -1.286 1.125 1.00 98.38 88 THR A O 1
ATOM 604 N N . ILE A 1 89 ? 10.045 -0.364 2.266 1.00 98.06 89 ILE A N 1
ATOM 605 C CA . ILE A 1 89 ? 10.429 -1.592 2.969 1.00 98.06 89 ILE A CA 1
ATOM 606 C C . ILE A 1 89 ? 10.078 -1.421 4.443 1.00 98.06 89 ILE A C 1
ATOM 608 O O . ILE A 1 89 ? 10.731 -0.670 5.165 1.00 98.06 89 ILE A O 1
ATOM 612 N N . LEU A 1 90 ? 9.056 -2.140 4.893 1.00 97.38 90 LEU A N 1
ATOM 613 C CA . LEU A 1 90 ? 8.645 -2.169 6.288 1.00 97.38 90 LEU A CA 1
ATOM 614 C C . LEU A 1 90 ? 9.542 -3.097 7.106 1.00 97.38 90 LEU A C 1
ATOM 616 O O . LEU A 1 90 ? 9.855 -4.215 6.689 1.00 97.38 90 LEU A O 1
ATOM 620 N N . ASN A 1 91 ? 9.859 -2.676 8.331 1.00 96.44 91 ASN A N 1
ATOM 621 C CA . ASN A 1 91 ? 10.509 -3.507 9.349 1.00 96.44 91 ASN A CA 1
ATOM 622 C C . ASN A 1 91 ? 9.498 -4.406 10.084 1.00 96.44 91 ASN A C 1
ATOM 624 O O . ASN A 1 91 ? 9.468 -4.452 11.311 1.00 96.44 91 ASN A O 1
ATOM 628 N N . ALA A 1 92 ? 8.659 -5.098 9.316 1.00 96.12 92 ALA A N 1
ATOM 629 C CA . ALA A 1 92 ? 7.698 -6.087 9.785 1.00 96.12 92 ALA A CA 1
ATOM 630 C C . ALA A 1 92 ? 7.592 -7.218 8.756 1.00 96.12 92 ALA A C 1
ATOM 632 O O . ALA A 1 92 ? 7.608 -6.975 7.543 1.00 96.12 92 ALA A O 1
ATOM 633 N N . SER A 1 93 ? 7.471 -8.458 9.225 1.00 97.62 93 SER A N 1
ATOM 634 C CA . SER A 1 93 ? 7.225 -9.600 8.348 1.00 97.62 93 SER A CA 1
ATOM 635 C C . SER A 1 93 ? 5.780 -9.590 7.849 1.00 97.62 93 SER A C 1
ATOM 637 O O . SER A 1 93 ? 4.875 -9.122 8.539 1.00 97.62 93 SER A O 1
ATOM 639 N N . LEU A 1 94 ? 5.534 -10.170 6.673 1.00 97.75 94 LEU A N 1
ATOM 640 C CA . LEU A 1 94 ? 4.171 -10.283 6.151 1.00 97.75 94 LEU A CA 1
ATOM 641 C C . LEU A 1 94 ? 3.273 -11.119 7.082 1.00 97.75 94 LEU A C 1
ATOM 643 O O . LEU A 1 94 ? 2.082 -10.857 7.174 1.00 97.75 94 LEU A O 1
ATOM 647 N N . ASP A 1 95 ? 3.831 -12.101 7.798 1.00 97.19 95 ASP A N 1
ATOM 648 C CA . ASP A 1 95 ? 3.087 -12.859 8.814 1.00 97.19 95 ASP A CA 1
ATOM 649 C C . ASP A 1 95 ? 2.672 -11.969 9.998 1.00 97.19 95 ASP A C 1
ATOM 651 O O . ASP A 1 95 ? 1.563 -12.111 10.497 1.00 97.19 95 ASP A O 1
ATOM 655 N N . GLN A 1 96 ? 3.521 -11.025 10.424 1.00 96.38 96 GLN A N 1
ATOM 656 C CA . GLN A 1 96 ? 3.169 -10.054 11.468 1.00 96.38 96 GLN A CA 1
ATOM 657 C C . GLN A 1 96 ? 2.079 -9.088 11.002 1.00 96.38 96 GLN A C 1
ATOM 659 O O . GLN A 1 96 ? 1.183 -8.773 11.777 1.00 96.38 96 GLN A O 1
ATOM 664 N N . LEU A 1 97 ? 2.133 -8.638 9.743 1.00 96.56 97 LEU A N 1
ATOM 665 C CA . LEU A 1 97 ? 1.098 -7.772 9.168 1.00 96.56 97 LEU A CA 1
ATOM 666 C C . LEU A 1 97 ? -0.265 -8.473 9.036 1.00 96.56 97 LEU A C 1
ATOM 668 O O . LEU A 1 97 ? -1.277 -7.793 8.950 1.00 96.56 97 LEU A O 1
ATOM 672 N N . LEU A 1 98 ? -0.285 -9.808 9.016 1.00 97.00 98 LEU A N 1
ATOM 673 C CA . LEU A 1 98 ? -1.492 -10.634 8.896 1.00 97.00 98 LEU A CA 1
ATOM 674 C C . LEU A 1 98 ? -1.960 -11.233 10.227 1.00 97.00 98 LEU A C 1
ATOM 676 O O . LEU A 1 98 ? -2.968 -11.937 10.254 1.00 97.00 98 LEU A O 1
ATOM 680 N N . ALA A 1 99 ? -1.206 -11.027 11.309 1.00 96.00 99 ALA A N 1
ATOM 681 C CA . ALA A 1 99 ? -1.513 -11.616 12.608 1.00 96.00 99 ALA A CA 1
ATOM 682 C C . ALA A 1 99 ? -2.756 -10.986 13.252 1.00 96.00 99 ALA A C 1
ATOM 684 O O . ALA A 1 99 ? -3.471 -11.664 13.982 1.00 96.00 99 ALA A O 1
ATOM 685 N N . GLU A 1 100 ? -3.011 -9.716 12.947 1.00 94.12 100 GLU A N 1
ATOM 686 C CA . GLU A 1 100 ? -4.155 -8.934 13.410 1.00 94.12 100 GLU A CA 1
ATOM 687 C C . GLU A 1 100 ? -4.806 -8.234 12.207 1.00 94.12 100 GLU A C 1
ATOM 689 O O . GLU A 1 100 ? -4.130 -8.038 11.190 1.00 94.12 100 GLU A O 1
ATOM 694 N N . PRO A 1 101 ? -6.091 -7.840 12.290 1.00 96.31 101 PRO A N 1
ATOM 695 C CA . PRO A 1 101 ? -6.724 -7.021 11.263 1.00 96.31 101 PRO A CA 1
ATOM 696 C C . PRO A 1 101 ? -5.927 -5.739 11.027 1.00 96.31 101 PRO A C 1
ATOM 698 O O . PRO A 1 101 ? -5.609 -5.012 11.974 1.00 96.31 101 PRO A O 1
ATOM 701 N N . ARG A 1 102 ? -5.591 -5.483 9.763 1.00 97.25 102 ARG A N 1
ATOM 702 C CA . ARG A 1 102 ? -4.901 -4.275 9.320 1.00 97.25 102 ARG A CA 1
ATOM 703 C C . ARG A 1 102 ? -5.440 -3.836 7.976 1.00 97.25 102 ARG A C 1
ATOM 705 O O . ARG A 1 102 ? -5.782 -4.679 7.147 1.00 97.25 102 ARG A O 1
ATOM 712 N N . ALA A 1 103 ? -5.408 -2.537 7.733 1.00 97.75 103 ALA A N 1
ATOM 713 C CA . ALA A 1 103 ? -5.775 -1.947 6.459 1.00 97.75 103 ALA A CA 1
ATOM 714 C C . ALA A 1 103 ? -4.673 -1.009 5.961 1.00 97.75 103 ALA A C 1
ATOM 716 O O . ALA A 1 103 ? -3.938 -0.424 6.755 1.00 97.75 103 ALA A O 1
ATOM 717 N N . VAL A 1 104 ? -4.559 -0.903 4.640 1.00 98.12 104 VAL A N 1
ATOM 718 C CA . VAL A 1 104 ? -3.827 0.168 3.962 1.00 98.12 104 VAL A CA 1
ATOM 719 C C . VAL A 1 104 ? -4.831 1.261 3.640 1.00 98.12 104 VAL A C 1
ATOM 721 O O . VAL A 1 104 ? -5.815 0.993 2.948 1.00 98.12 104 VAL A O 1
ATOM 724 N N . ASP A 1 105 ? -4.577 2.474 4.092 1.00 96.25 105 ASP A N 1
ATOM 725 C CA . ASP A 1 105 ? -5.385 3.655 3.813 1.00 96.25 105 ASP A CA 1
ATOM 726 C C . ASP A 1 105 ? -4.555 4.714 3.089 1.00 96.25 105 ASP A C 1
ATOM 728 O O . ASP A 1 105 ? -3.333 4.809 3.226 1.00 96.25 105 ASP A O 1
ATOM 732 N N . VAL A 1 106 ? -5.247 5.476 2.248 1.00 97.12 106 VAL A N 1
ATOM 733 C CA . VAL A 1 106 ? -4.670 6.570 1.480 1.00 97.12 106 VAL A CA 1
ATOM 734 C C . VAL A 1 106 ? -5.397 7.853 1.831 1.00 97.12 106 VAL A C 1
ATOM 736 O O . VAL A 1 106 ? -6.621 7.936 1.680 1.00 97.12 106 VAL A O 1
ATOM 739 N N . HIS A 1 107 ? -4.636 8.861 2.232 1.00 95.44 107 HIS A N 1
ATOM 740 C CA . HIS A 1 107 ? -5.132 10.196 2.527 1.00 95.44 107 HIS A CA 1
ATOM 741 C C . HIS A 1 107 ? -5.304 11.033 1.258 1.00 95.44 107 HIS A C 1
ATOM 743 O O . HIS A 1 107 ? -4.703 10.772 0.210 1.00 95.44 107 HIS A O 1
ATOM 749 N N . ARG A 1 108 ? -6.147 12.065 1.337 1.00 93.38 108 ARG A N 1
ATOM 750 C CA . ARG A 1 108 ? -6.404 12.958 0.207 1.00 93.38 108 ARG A CA 1
ATOM 751 C C . ARG A 1 108 ? -5.162 13.759 -0.175 1.00 93.38 108 ARG A C 1
ATOM 753 O O . ARG A 1 108 ? -4.865 13.830 -1.369 1.00 93.38 108 ARG A O 1
ATOM 760 N N . SER A 1 109 ? -4.492 14.360 0.800 1.00 92.69 109 SER A N 1
ATOM 761 C CA . SER A 1 109 ? -3.205 15.046 0.653 1.00 92.69 109 SER A CA 1
ATOM 762 C C . SER A 1 109 ? -2.599 15.335 2.029 1.00 92.69 109 SER A C 1
ATOM 764 O O . SER A 1 109 ? -3.267 15.139 3.043 1.00 92.69 109 SER A O 1
ATOM 766 N N . ASP A 1 110 ? -1.370 15.851 2.060 1.00 89.31 110 ASP A N 1
ATOM 767 C CA . ASP A 1 110 ? -0.708 16.323 3.289 1.00 89.31 110 ASP A CA 1
ATOM 768 C C . ASP A 1 110 ? -1.509 17.428 4.013 1.00 89.31 110 ASP A C 1
ATOM 770 O O . ASP A 1 110 ? -1.405 17.607 5.224 1.00 89.31 110 ASP A O 1
ATOM 774 N N . GLU A 1 111 ? -2.308 18.212 3.282 1.00 90.19 111 GLU A N 1
ATOM 775 C CA . GLU A 1 111 ? -3.151 19.270 3.852 1.00 90.19 111 GLU A CA 1
ATOM 776 C C . GLU A 1 111 ? -4.539 18.787 4.305 1.00 90.19 111 GLU A C 1
ATOM 778 O O . GLU A 1 111 ? -5.242 19.527 4.996 1.00 90.19 111 GLU A O 1
ATOM 783 N N . ASP A 1 112 ? -4.943 17.574 3.914 1.00 89.94 112 ASP A N 1
ATOM 784 C CA . ASP A 1 112 ? -6.236 16.955 4.230 1.00 89.94 112 ASP A CA 1
ATOM 785 C C . ASP A 1 112 ? -6.037 15.478 4.611 1.00 89.94 112 ASP A C 1
ATOM 787 O O . ASP A 1 112 ? -6.431 14.543 3.903 1.00 89.94 112 ASP A O 1
ATOM 791 N N . GLU A 1 113 ? -5.385 15.284 5.759 1.00 88.50 113 GLU A N 1
ATOM 792 C CA . GLU A 1 113 ? -5.097 13.972 6.343 1.00 88.50 113 GLU A CA 1
ATOM 793 C C . GLU A 1 113 ? -6.331 13.334 7.010 1.00 88.50 113 GLU A C 1
ATOM 795 O O . GLU A 1 113 ? -6.325 12.153 7.330 1.00 88.50 113 GLU A O 1
ATOM 800 N N . GLU A 1 114 ? -7.427 14.058 7.229 1.00 90.00 114 GLU A N 1
ATOM 801 C CA . GLU A 1 114 ? -8.634 13.460 7.828 1.00 90.00 114 GLU A CA 1
ATOM 802 C C . GLU A 1 114 ? -9.526 12.773 6.780 1.00 90.00 114 GLU A C 1
ATOM 804 O O . GLU A 1 114 ? -10.392 11.961 7.121 1.00 90.00 114 GLU A O 1
ATOM 809 N N . THR A 1 115 ? -9.302 13.065 5.496 1.00 92.00 115 THR A N 1
ATOM 810 C CA . THR A 1 115 ? -10.076 12.508 4.389 1.00 92.00 115 THR A CA 1
ATOM 811 C C . THR A 1 115 ? -9.352 11.333 3.743 1.00 92.00 115 THR A C 1
ATOM 813 O O . THR A 1 115 ? -8.350 11.497 3.048 1.00 92.00 115 THR A O 1
ATOM 816 N N . PHE A 1 116 ? -9.921 10.137 3.886 1.00 94.19 116 PHE A N 1
ATOM 817 C CA . PHE A 1 116 ? -9.460 8.947 3.173 1.00 94.19 116 PHE A CA 1
ATOM 818 C C . PHE A 1 116 ? -10.052 8.891 1.762 1.00 94.19 116 PHE A C 1
ATOM 820 O O . PHE A 1 116 ? -11.261 9.045 1.583 1.00 94.19 116 PHE A O 1
ATOM 827 N N . VAL A 1 117 ? -9.213 8.627 0.759 1.00 96.12 117 VAL A N 1
ATOM 828 C CA . VAL A 1 117 ? -9.639 8.489 -0.644 1.00 96.12 117 VAL A CA 1
ATOM 829 C C . VAL A 1 117 ? -9.708 7.038 -1.101 1.00 96.12 117 VAL A C 1
ATOM 831 O O . VAL A 1 117 ? -10.530 6.718 -1.955 1.00 96.12 117 VAL A O 1
ATOM 834 N N . ALA A 1 118 ? -8.909 6.144 -0.525 1.00 97.88 118 ALA A N 1
ATOM 835 C CA . ALA A 1 118 ? -8.964 4.715 -0.807 1.00 97.88 118 ALA A CA 1
ATOM 836 C C . ALA A 1 118 ? -8.549 3.910 0.428 1.00 97.88 118 ALA A C 1
ATOM 838 O O . ALA A 1 118 ? -7.770 4.387 1.251 1.00 97.88 118 ALA A O 1
ATOM 839 N N . CYS A 1 119 ? -9.067 2.689 0.553 1.00 98.38 119 CYS A N 1
ATOM 840 C CA . CYS A 1 119 ? -8.703 1.768 1.625 1.00 98.38 119 CYS A CA 1
ATOM 841 C C . CYS A 1 119 ? -8.755 0.313 1.146 1.00 98.38 119 CYS A C 1
ATOM 843 O O . CYS A 1 119 ? -9.588 -0.039 0.306 1.00 98.38 119 CYS A O 1
ATOM 845 N N . GLY A 1 120 ? -7.883 -0.541 1.678 1.00 98.44 120 GLY A N 1
ATOM 846 C CA . GLY A 1 120 ? -7.926 -1.981 1.443 1.00 98.44 120 GLY A CA 1
ATOM 847 C C . GLY A 1 120 ? -7.463 -2.797 2.643 1.00 98.44 120 GLY A C 1
ATOM 848 O O . GLY A 1 120 ? -6.447 -2.496 3.263 1.00 98.44 120 GLY A O 1
ATOM 849 N N . GLU A 1 121 ? -8.192 -3.870 2.937 1.00 98.25 121 GLU A N 1
ATOM 850 C CA . GLU A 1 121 ? -7.847 -4.815 4.002 1.00 98.25 121 GLU A CA 1
ATOM 851 C C . GLU A 1 121 ? -6.599 -5.622 3.637 1.00 98.25 121 GLU A C 1
ATOM 853 O O . GLU A 1 121 ? -6.525 -6.217 2.558 1.00 98.25 121 GLU A O 1
ATOM 858 N N . ILE A 1 122 ? -5.644 -5.737 4.559 1.00 98.00 122 ILE A N 1
ATOM 859 C CA . ILE A 1 122 ? -4.487 -6.623 4.412 1.00 98.00 122 ILE A CA 1
ATOM 860 C C . ILE A 1 122 ? -4.946 -8.058 4.676 1.00 98.00 122 ILE A C 1
ATOM 862 O O . ILE A 1 122 ? -4.755 -8.629 5.746 1.00 98.00 122 ILE A O 1
ATOM 866 N N . ALA A 1 123 ? -5.591 -8.645 3.674 1.00 96.69 123 ALA A N 1
ATOM 867 C CA . ALA A 1 123 ? -6.122 -9.995 3.714 1.00 96.69 123 ALA A CA 1
ATOM 868 C C . ALA A 1 123 ? -6.163 -10.608 2.310 1.00 96.69 123 ALA A C 1
ATOM 870 O O . ALA A 1 123 ? -6.217 -9.908 1.301 1.00 96.69 123 ALA A O 1
ATOM 871 N N . GLY A 1 124 ? -6.161 -11.941 2.241 1.00 95.62 124 GLY A N 1
ATOM 872 C CA . GLY A 1 124 ? -6.307 -12.683 0.988 1.00 95.62 124 GLY A CA 1
ATOM 873 C C . GLY A 1 124 ? -5.313 -13.834 0.825 1.00 95.62 124 GLY A C 1
ATOM 874 O O . GLY A 1 124 ? -4.489 -14.100 1.706 1.00 95.62 124 GLY A O 1
ATOM 875 N N . PRO A 1 125 ? -5.404 -14.571 -0.295 1.00 96.50 125 PRO A N 1
ATOM 876 C CA . PRO A 1 125 ? -4.484 -15.656 -0.590 1.00 96.50 125 PRO A CA 1
ATOM 877 C C . PRO A 1 125 ? -3.104 -15.119 -0.980 1.00 96.50 125 PRO A C 1
ATOM 879 O O . PRO A 1 125 ? -2.981 -14.128 -1.699 1.00 96.50 125 PRO A O 1
ATOM 882 N N . ARG A 1 126 ? -2.050 -15.829 -0.565 1.00 97.44 126 ARG A N 1
ATOM 883 C CA . ARG A 1 126 ? -0.687 -15.527 -1.012 1.00 97.44 126 ARG A CA 1
ATOM 884 C C . ARG A 1 126 ? -0.452 -15.963 -2.455 1.00 97.44 126 ARG A C 1
ATOM 886 O O . ARG A 1 126 ? -0.875 -17.044 -2.870 1.00 97.44 126 ARG A O 1
ATOM 893 N N . GLY A 1 127 ? 0.283 -15.136 -3.188 1.00 96.38 127 GLY A N 1
ATOM 894 C CA . GLY A 1 127 ? 0.821 -15.434 -4.506 1.00 96.38 127 GLY A CA 1
ATOM 895 C C . GLY A 1 127 ? 1.970 -16.446 -4.463 1.00 96.38 127 GLY A C 1
ATOM 896 O O . GLY A 1 127 ? 2.438 -16.878 -3.407 1.00 96.38 127 GLY A O 1
ATOM 897 N N . ARG A 1 128 ? 2.455 -16.832 -5.648 1.00 95.31 128 ARG A N 1
ATOM 898 C CA . ARG A 1 128 ? 3.540 -17.823 -5.803 1.00 95.31 128 ARG A CA 1
ATOM 899 C C . ARG A 1 128 ? 4.886 -17.355 -5.252 1.00 95.31 128 ARG A C 1
ATOM 901 O O . ARG A 1 128 ? 5.711 -18.185 -4.887 1.00 95.31 128 ARG A O 1
ATOM 908 N N . ASP A 1 129 ? 5.110 -16.052 -5.227 1.00 94.81 129 ASP A N 1
ATOM 909 C CA . ASP A 1 129 ? 6.275 -15.396 -4.631 1.00 94.81 129 ASP A CA 1
ATOM 910 C C . ASP A 1 129 ? 6.125 -15.187 -3.112 1.00 94.81 129 ASP A C 1
ATOM 912 O O . ASP A 1 129 ? 7.015 -14.642 -2.464 1.00 94.81 129 ASP A O 1
ATOM 916 N N . GLY A 1 130 ? 5.011 -15.644 -2.530 1.00 96.12 130 GLY A N 1
ATOM 917 C CA . GLY A 1 130 ? 4.677 -15.442 -1.127 1.00 96.12 130 GLY A CA 1
ATOM 918 C C . GLY A 1 130 ? 4.140 -14.046 -0.817 1.00 96.12 130 GLY A C 1
ATOM 919 O O . GLY A 1 130 ? 3.938 -13.756 0.362 1.00 96.12 130 GLY A O 1
ATOM 920 N N . GLY A 1 131 ? 3.918 -13.206 -1.833 1.00 97.75 131 GLY A N 1
ATOM 921 C CA . GLY A 1 131 ? 3.311 -11.891 -1.684 1.00 97.75 131 GLY A CA 1
ATOM 922 C C . GLY A 1 131 ? 1.793 -11.939 -1.541 1.00 97.75 131 GLY A C 1
ATOM 923 O O . GLY A 1 131 ? 1.168 -12.994 -1.652 1.00 97.75 131 GLY A O 1
ATOM 924 N N . LEU A 1 132 ? 1.200 -10.783 -1.285 1.00 98.50 132 LEU A N 1
ATOM 925 C CA . LEU A 1 132 ? -0.225 -10.560 -1.114 1.00 98.50 132 LEU A CA 1
ATOM 926 C C . LEU A 1 132 ? -0.616 -9.303 -1.892 1.00 98.50 132 LEU A C 1
ATOM 928 O O . LEU A 1 132 ? -0.048 -8.234 -1.672 1.00 98.50 132 LEU A O 1
ATOM 932 N N . ALA A 1 133 ? -1.587 -9.441 -2.791 1.00 98.44 133 ALA A N 1
ATOM 933 C CA . ALA A 1 133 ? -2.205 -8.312 -3.472 1.00 98.44 133 ALA A CA 1
ATOM 934 C C . ALA A 1 133 ? -3.476 -7.904 -2.725 1.00 98.44 133 ALA A C 1
ATOM 936 O O . ALA A 1 133 ? -4.364 -8.731 -2.519 1.00 98.44 133 ALA A O 1
ATOM 937 N N . VAL A 1 134 ? -3.550 -6.632 -2.354 1.00 98.62 134 VAL A N 1
ATOM 938 C CA . VAL A 1 134 ? -4.673 -6.008 -1.658 1.00 98.62 134 VAL A CA 1
ATOM 939 C C . VAL A 1 134 ? -5.306 -4.997 -2.601 1.00 98.62 134 VAL A C 1
ATOM 941 O O . VAL A 1 134 ? -4.630 -4.083 -3.071 1.00 98.62 134 VAL A O 1
ATOM 944 N N . ALA A 1 135 ? -6.595 -5.158 -2.892 1.00 98.25 135 ALA A N 1
ATOM 945 C CA . ALA A 1 135 ? -7.338 -4.160 -3.650 1.00 98.25 135 ALA A CA 1
ATOM 946 C C . ALA A 1 135 ? -7.600 -2.935 -2.765 1.00 98.25 135 ALA A C 1
ATOM 948 O O . ALA A 1 135 ? -8.139 -3.071 -1.667 1.00 98.25 135 ALA A O 1
ATOM 949 N N . LEU A 1 136 ? -7.242 -1.752 -3.258 1.00 98.50 136 LEU A N 1
ATOM 950 C CA . LEU A 1 136 ? -7.596 -0.480 -2.640 1.00 98.50 136 LEU A CA 1
ATOM 951 C C . LEU A 1 136 ? -8.879 0.012 -3.298 1.00 98.50 136 LEU A C 1
ATOM 953 O O . LEU A 1 136 ? -8.903 0.289 -4.499 1.00 98.50 136 LEU A O 1
ATOM 957 N N . THR A 1 137 ? -9.944 0.077 -2.509 1.00 97.56 137 THR A N 1
ATOM 958 C CA . THR A 1 137 ? -11.264 0.495 -2.972 1.00 97.56 137 THR A CA 1
ATOM 959 C C . THR A 1 137 ? -11.526 1.924 -2.537 1.00 97.56 137 THR A C 1
ATOM 961 O O . THR A 1 137 ? -11.188 2.319 -1.418 1.00 97.56 137 THR A O 1
ATOM 964 N N . GLU A 1 138 ? -12.153 2.670 -3.433 1.00 96.50 138 GLU A N 1
ATOM 965 C CA . GLU A 1 138 ? -12.606 4.036 -3.232 1.00 96.50 138 GLU A CA 1
ATOM 966 C C . GLU A 1 138 ? -13.316 4.246 -1.890 1.00 96.50 138 GLU A C 1
ATOM 968 O O . GLU A 1 138 ? -14.134 3.427 -1.462 1.00 96.50 138 GLU A O 1
ATOM 973 N N . GLN A 1 139 ? -13.033 5.379 -1.252 1.00 96.25 139 GLN A N 1
ATOM 974 C CA . GLN A 1 139 ? -13.741 5.860 -0.072 1.00 96.25 139 GLN A CA 1
ATOM 975 C C . GLN A 1 139 ? -14.429 7.192 -0.371 1.00 96.25 139 GLN A C 1
ATOM 977 O O . GLN A 1 139 ? -13.878 8.056 -1.047 1.00 96.25 139 GLN A O 1
ATOM 982 N N . GLY A 1 140 ? -15.647 7.365 0.146 1.00 92.44 140 GLY A N 1
ATOM 983 C CA . GLY A 1 140 ? -16.308 8.672 0.185 1.00 92.44 140 GLY A CA 1
ATOM 984 C C . GLY A 1 140 ? -16.645 9.316 -1.166 1.00 92.44 140 GLY A C 1
ATOM 985 O O . GLY A 1 140 ? -16.812 10.531 -1.203 1.00 92.44 140 GLY A O 1
ATOM 986 N N . GLY A 1 141 ? -16.758 8.560 -2.264 1.00 92.50 141 GLY A N 1
ATOM 987 C CA . GLY A 1 141 ? -17.037 9.159 -3.577 1.00 92.50 141 GLY A CA 1
ATOM 988 C C . GLY A 1 141 ? -15.803 9.799 -4.233 1.00 92.50 141 GLY A C 1
ATOM 989 O O . GLY A 1 141 ? -15.949 10.705 -5.051 1.00 92.50 141 GLY A O 1
ATOM 990 N N . SER A 1 142 ? -14.591 9.411 -3.820 1.00 93.12 142 SER A N 1
ATOM 991 C CA . SER A 1 142 ? -13.334 9.999 -4.285 1.00 93.12 142 SER A CA 1
ATOM 992 C C . SER A 1 142 ? -12.955 9.628 -5.728 1.00 93.12 142 SER A C 1
ATOM 994 O O . SER A 1 142 ? -12.132 10.316 -6.325 1.00 93.12 142 SER A O 1
ATOM 996 N N . GLY A 1 143 ? -13.507 8.538 -6.265 1.00 93.19 143 GLY A N 1
ATOM 997 C CA . GLY A 1 143 ? -13.143 7.913 -7.539 1.00 93.19 143 GLY A CA 1
ATOM 998 C C . GLY A 1 143 ? -11.745 7.271 -7.613 1.00 93.19 143 GLY A C 1
ATOM 999 O O . GLY A 1 143 ? -11.350 6.826 -8.689 1.00 93.19 143 GLY A O 1
ATOM 1000 N N . PHE A 1 144 ? -10.988 7.196 -6.511 1.00 94.81 144 PHE A N 1
ATOM 1001 C CA . PHE A 1 144 ? -9.670 6.546 -6.486 1.00 94.81 144 PHE A CA 1
ATOM 1002 C C . PHE A 1 144 ? -9.788 5.028 -6.330 1.00 94.81 144 PHE A C 1
ATOM 1004 O O . PHE A 1 144 ? -10.565 4.529 -5.518 1.00 94.81 144 PHE A O 1
ATOM 1011 N N . ALA A 1 145 ? -8.947 4.282 -7.042 1.00 95.75 145 ALA A N 1
ATOM 1012 C CA . ALA A 1 145 ? -8.847 2.832 -6.896 1.00 95.75 145 ALA A CA 1
ATOM 1013 C C . ALA A 1 145 ? -7.423 2.353 -7.175 1.00 95.75 145 ALA A C 1
ATOM 1015 O O . ALA A 1 145 ? -6.674 2.986 -7.916 1.00 95.75 145 ALA A O 1
ATOM 1016 N N . GLY A 1 146 ? -7.020 1.224 -6.598 1.00 97.38 146 GLY A N 1
ATOM 1017 C CA . GLY A 1 146 ? -5.641 0.779 -6.751 1.00 97.38 146 GLY A CA 1
ATOM 1018 C C . GLY A 1 146 ? -5.335 -0.599 -6.199 1.00 97.38 146 GLY A C 1
ATOM 1019 O O . GLY A 1 146 ? -6.219 -1.404 -5.902 1.00 97.38 146 GLY A O 1
ATOM 1020 N N . VAL A 1 147 ? -4.041 -0.863 -6.057 1.00 98.44 147 VAL A N 1
ATOM 1021 C CA . VAL A 1 147 ? -3.510 -2.083 -5.460 1.00 98.44 147 VAL A CA 1
ATOM 1022 C C . VAL A 1 147 ? -2.344 -1.752 -4.537 1.00 98.44 147 VAL A C 1
ATOM 1024 O O . VAL A 1 147 ? -1.442 -0.998 -4.900 1.00 98.44 147 VAL A O 1
ATOM 1027 N N . ALA A 1 148 ? -2.340 -2.364 -3.357 1.00 98.69 148 ALA A N 1
ATOM 1028 C CA . ALA A 1 148 ? -1.152 -2.497 -2.532 1.00 98.69 148 ALA A CA 1
ATOM 1029 C C . ALA A 1 148 ? -0.615 -3.925 -2.683 1.00 98.69 148 ALA A C 1
ATOM 1031 O O . ALA A 1 148 ? -1.328 -4.904 -2.461 1.00 98.69 148 ALA A O 1
ATOM 1032 N N . TYR A 1 149 ? 0.642 -4.061 -3.090 1.00 98.62 149 TYR A N 1
ATOM 1033 C CA . TYR A 1 149 ? 1.328 -5.339 -3.215 1.00 98.62 149 TYR A CA 1
ATOM 1034 C C . TYR A 1 149 ? 2.377 -5.482 -2.122 1.00 98.62 149 TYR A C 1
ATOM 1036 O O . TYR A 1 149 ? 3.358 -4.740 -2.093 1.00 98.62 149 TYR A O 1
ATOM 1044 N N . LEU A 1 150 ? 2.166 -6.443 -1.226 1.00 98.69 150 LEU A N 1
ATOM 1045 C CA . LEU A 1 150 ? 3.022 -6.705 -0.078 1.00 98.69 150 LEU A CA 1
ATOM 1046 C C . LEU A 1 150 ? 3.771 -8.013 -0.306 1.00 98.69 150 LEU A C 1
ATOM 1048 O O . LEU A 1 150 ? 3.151 -9.064 -0.428 1.00 98.69 150 LEU A O 1
ATOM 1052 N N . VAL A 1 151 ? 5.099 -7.990 -0.328 1.00 98.38 151 VAL A N 1
ATOM 1053 C CA . VAL A 1 151 ? 5.916 -9.186 -0.567 1.00 98.38 151 VAL A CA 1
ATOM 1054 C C . VAL A 1 151 ? 7.064 -9.278 0.439 1.00 98.38 151 VAL A C 1
ATOM 1056 O O . VAL A 1 151 ? 7.729 -8.273 0.700 1.00 98.38 151 VAL A O 1
ATOM 1059 N N . PRO A 1 152 ? 7.345 -10.454 1.033 1.00 98.25 152 PRO A N 1
ATOM 1060 C CA . PRO A 1 152 ? 8.516 -10.615 1.888 1.00 98.25 152 PRO A CA 1
ATOM 1061 C C . PRO A 1 152 ? 9.792 -10.276 1.114 1.00 98.25 152 PRO A C 1
ATOM 1063 O O . PRO A 1 152 ? 9.978 -10.742 -0.012 1.00 98.25 152 PRO A O 1
ATOM 1066 N N . THR A 1 153 ? 10.706 -9.510 1.708 1.00 97.38 153 THR A N 1
ATOM 1067 C CA . THR A 1 153 ? 11.958 -9.209 1.002 1.00 97.38 153 THR A CA 1
ATOM 1068 C C . THR A 1 153 ? 12.845 -10.452 0.910 1.00 97.38 153 THR A C 1
ATOM 1070 O O . THR A 1 153 ? 12.893 -11.287 1.819 1.00 97.38 153 THR A O 1
ATOM 1073 N N . VAL A 1 154 ? 13.594 -10.569 -0.189 1.00 93.19 154 VAL A N 1
ATOM 1074 C CA . VAL A 1 154 ? 14.538 -11.681 -0.396 1.00 93.19 154 VAL A CA 1
ATOM 1075 C C . VA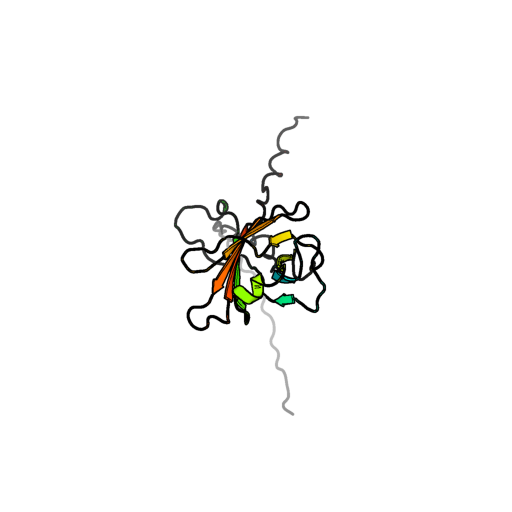L A 1 154 ? 15.766 -11.588 0.511 1.00 93.19 154 VAL A C 1
ATOM 1077 O O . VAL A 1 154 ? 16.338 -12.614 0.868 1.00 93.19 154 VAL A O 1
ATOM 1080 N N . ALA A 1 155 ? 16.164 -10.371 0.892 1.00 94.69 155 ALA A N 1
ATOM 1081 C CA . ALA A 1 155 ? 17.322 -10.129 1.747 1.00 94.69 155 ALA A CA 1
ATOM 1082 C C . ALA A 1 155 ? 17.013 -10.402 3.227 1.00 94.69 155 ALA A C 1
ATOM 1084 O O . ALA A 1 155 ? 17.878 -10.878 3.959 1.00 94.69 155 ALA A O 1
ATOM 1085 N N . ASN A 1 156 ? 15.782 -10.121 3.665 1.00 95.88 156 ASN A N 1
ATOM 1086 C CA . ASN A 1 156 ? 15.346 -10.309 5.041 1.00 95.88 156 ASN A CA 1
ATOM 1087 C C . ASN A 1 156 ? 13.844 -10.628 5.114 1.00 95.88 156 ASN A C 1
ATOM 1089 O O . ASN A 1 156 ? 12.989 -9.776 4.878 1.00 95.88 156 ASN A O 1
ATOM 1093 N N . ARG A 1 157 ? 13.505 -11.853 5.521 1.00 93.75 157 ARG A N 1
ATOM 1094 C CA . ARG A 1 157 ? 12.109 -12.315 5.617 1.00 93.75 157 ARG A CA 1
ATOM 1095 C C . ARG A 1 157 ? 11.318 -11.678 6.765 1.00 93.75 157 ARG A C 1
ATOM 1097 O O . ARG A 1 157 ? 10.099 -11.807 6.788 1.00 93.75 157 ARG A O 1
ATOM 1104 N N . ASN A 1 158 ? 11.994 -10.962 7.664 1.00 97.44 158 ASN A N 1
ATOM 1105 C CA . ASN A 1 158 ? 11.359 -10.129 8.686 1.00 97.44 158 ASN A CA 1
ATOM 1106 C C . ASN A 1 158 ? 11.018 -8.720 8.173 1.00 97.44 158 ASN A C 1
ATOM 1108 O O . ASN A 1 158 ? 10.601 -7.872 8.955 1.00 97.44 158 ASN A O 1
ATOM 1112 N N . GLN A 1 159 ? 11.226 -8.460 6.882 1.00 98.19 159 GLN A N 1
ATOM 1113 C CA . GLN A 1 159 ? 10.842 -7.227 6.213 1.00 98.19 159 GLN A CA 1
ATOM 1114 C C . GLN A 1 159 ? 9.864 -7.525 5.080 1.00 98.19 159 GLN A C 1
ATOM 1116 O O . GLN A 1 159 ? 9.943 -8.572 4.425 1.00 98.19 159 GLN A O 1
ATOM 1121 N N . THR A 1 160 ? 8.993 -6.560 4.810 1.00 98.56 160 THR A N 1
ATOM 1122 C CA . THR A 1 160 ? 8.006 -6.617 3.730 1.00 98.56 160 THR A CA 1
ATOM 1123 C C . THR A 1 160 ? 8.222 -5.430 2.809 1.00 98.56 160 THR A C 1
ATOM 1125 O O . THR A 1 160 ? 8.202 -4.288 3.260 1.00 98.56 160 THR A O 1
ATOM 1128 N N . ALA A 1 161 ? 8.449 -5.695 1.527 1.00 98.31 161 ALA A N 1
ATOM 1129 C CA . ALA A 1 161 ? 8.388 -4.673 0.497 1.00 98.31 161 ALA A CA 1
ATOM 1130 C C . ALA A 1 161 ? 6.919 -4.421 0.154 1.00 98.31 161 ALA A C 1
ATOM 1132 O O . ALA A 1 161 ? 6.178 -5.361 -0.133 1.00 98.31 161 ALA A O 1
ATOM 1133 N N . VAL A 1 162 ? 6.515 -3.161 0.193 1.00 98.62 162 VAL A N 1
ATOM 1134 C CA . VAL A 1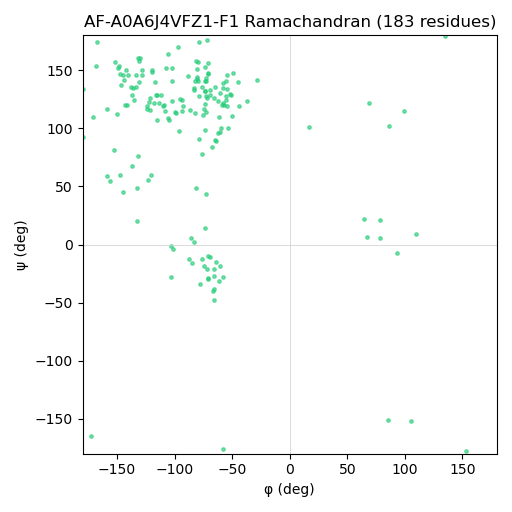 162 ? 5.167 -2.704 -0.119 1.00 98.62 162 VAL A CA 1
ATOM 1135 C C . VAL A 1 162 ? 5.260 -1.783 -1.322 1.00 98.62 162 VAL A C 1
ATOM 1137 O O . VAL A 1 162 ? 6.002 -0.806 -1.295 1.00 98.62 162 VAL A O 1
ATOM 1140 N N . SER A 1 163 ? 4.546 -2.122 -2.390 1.00 98.44 163 SER A N 1
ATOM 1141 C CA . SER A 1 163 ? 4.339 -1.246 -3.546 1.00 98.44 163 SER A CA 1
ATOM 1142 C C . SER A 1 163 ? 2.879 -0.843 -3.583 1.00 98.44 163 SER A C 1
ATOM 1144 O O . SER A 1 163 ? 2.016 -1.715 -3.551 1.00 98.44 163 SER A O 1
ATOM 1146 N N . VAL A 1 164 ? 2.597 0.446 -3.674 1.00 98.62 164 VAL A N 1
ATOM 1147 C CA . VAL A 1 164 ? 1.234 0.954 -3.811 1.00 98.62 164 VAL A CA 1
ATOM 1148 C C . VAL A 1 164 ? 1.117 1.635 -5.163 1.00 98.62 164 VAL A C 1
ATOM 1150 O O . VAL A 1 164 ? 1.962 2.454 -5.517 1.00 98.62 164 VAL A O 1
ATOM 1153 N N . LEU A 1 165 ? 0.099 1.249 -5.929 1.00 97.94 165 LEU A N 1
ATOM 1154 C CA . LEU A 1 165 ? -0.262 1.860 -7.201 1.00 97.94 165 LEU A CA 1
ATOM 1155 C C . LEU A 1 165 ? -1.717 2.297 -7.106 1.00 97.94 165 LEU A C 1
ATOM 1157 O O . LEU A 1 165 ? -2.600 1.459 -6.914 1.00 97.94 165 LEU A O 1
ATOM 1161 N N . LEU A 1 166 ? -1.956 3.592 -7.245 1.00 97.38 166 LEU A N 1
ATOM 1162 C CA . LEU A 1 166 ? -3.272 4.193 -7.108 1.00 97.38 166 LEU A CA 1
ATOM 1163 C C . LEU A 1 166 ? -3.609 4.966 -8.377 1.00 97.38 166 LEU A C 1
ATOM 1165 O O . LEU A 1 166 ? -2.931 5.933 -8.711 1.00 97.38 166 LEU A O 1
ATOM 1169 N N . ALA A 1 167 ? -4.647 4.533 -9.082 1.00 94.50 167 ALA A N 1
ATOM 1170 C CA . ALA A 1 167 ? -5.219 5.299 -10.174 1.00 94.50 167 ALA A CA 1
ATOM 1171 C C . ALA A 1 167 ? -6.001 6.483 -9.597 1.00 94.50 167 ALA A C 1
ATOM 1173 O O . ALA A 1 167 ? -6.800 6.316 -8.666 1.00 94.50 167 ALA A O 1
ATOM 1174 N N . GLU A 1 168 ? -5.761 7.669 -10.147 1.00 89.12 168 GLU A N 1
ATOM 1175 C CA . GLU A 1 168 ? -6.575 8.839 -9.833 1.00 89.12 168 GLU A CA 1
ATOM 1176 C C . GLU A 1 168 ? -7.873 8.809 -10.658 1.00 89.12 168 GLU A C 1
ATOM 1178 O O . GLU A 1 168 ? -7.886 8.234 -11.751 1.00 89.12 168 GLU A O 1
ATOM 1183 N N . PRO A 1 169 ? -8.977 9.393 -10.160 1.00 84.94 169 PRO A N 1
ATOM 1184 C CA . PRO A 1 169 ? -10.191 9.526 -10.949 1.00 84.94 169 PRO A CA 1
ATOM 1185 C C . PRO A 1 169 ? -9.904 10.308 -12.229 1.00 84.94 169 PRO A C 1
ATOM 1187 O O . PRO A 1 169 ? -9.213 11.332 -12.204 1.00 84.94 169 PRO A O 1
ATOM 1190 N N . ALA A 1 170 ? -10.494 9.856 -13.335 1.00 73.25 170 ALA A N 1
ATOM 1191 C CA . ALA A 1 170 ? -10.482 10.610 -14.576 1.00 73.25 170 ALA A CA 1
ATOM 1192 C C . ALA A 1 170 ? -11.053 12.010 -14.307 1.00 73.25 170 ALA A C 1
ATOM 1194 O O . ALA A 1 170 ? -12.158 12.164 -13.783 1.00 73.25 170 ALA A O 1
ATOM 1195 N N . THR A 1 171 ? -10.286 13.046 -14.640 1.00 63.75 171 THR A N 1
ATOM 1196 C CA . THR A 1 171 ? -10.823 14.405 -14.644 1.00 63.75 171 THR A CA 1
ATOM 1197 C C . THR A 1 171 ? -11.547 14.590 -15.970 1.00 63.75 171 THR A C 1
ATOM 1199 O O . THR A 1 171 ? -10.923 14.561 -17.031 1.00 63.75 171 THR A O 1
ATOM 1202 N N . ASP A 1 172 ? -12.873 14.731 -15.938 1.00 52.78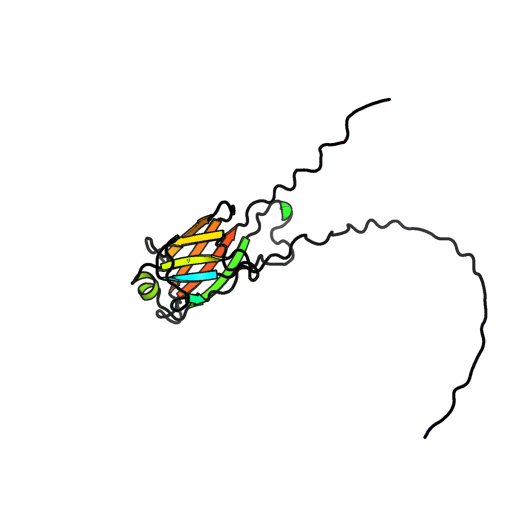 172 ASP A N 1
ATOM 1203 C CA . ASP A 1 172 ? -13.651 15.038 -17.138 1.00 52.78 172 ASP A CA 1
ATOM 1204 C C . ASP A 1 172 ? -13.250 16.430 -17.652 1.00 52.78 172 ASP A C 1
ATOM 1206 O O . ASP A 1 172 ? -13.811 17.457 -17.279 1.00 52.78 172 ASP A O 1
ATOM 1210 N N . GLY A 1 173 ? -12.253 16.493 -18.534 1.00 50.50 173 GLY A N 1
ATOM 1211 C CA . GLY A 1 173 ? -11.851 17.707 -19.247 1.00 50.50 173 GLY A CA 1
ATOM 1212 C C . GLY A 1 173 ? -12.847 18.123 -20.340 1.00 50.50 173 GLY A C 1
ATOM 1213 O O . GLY A 1 173 ? -12.429 18.423 -21.460 1.00 50.50 173 GLY A O 1
ATOM 1214 N N . ALA A 1 174 ? -14.156 18.084 -20.066 1.00 47.94 174 ALA A N 1
ATOM 1215 C CA . ALA A 1 174 ? -15.206 18.128 -21.088 1.00 47.94 174 ALA A CA 1
ATOM 1216 C C . ALA A 1 174 ? -16.373 19.106 -20.828 1.00 47.94 174 ALA A C 1
ATOM 1218 O O . ALA A 1 174 ? -17.403 18.979 -21.483 1.00 47.94 174 ALA A O 1
ATOM 1219 N N . GLU A 1 175 ? -16.222 20.121 -19.974 1.00 47.62 175 GLU A N 1
ATOM 1220 C CA . GLU A 1 175 ? -17.228 21.190 -19.814 1.00 47.62 175 GLU A CA 1
ATOM 1221 C C . GLU A 1 175 ? -16.660 22.586 -20.130 1.00 47.62 175 GLU A C 1
ATOM 1223 O O . GLU A 1 175 ? -16.654 23.468 -19.285 1.00 47.62 175 GLU A O 1
ATOM 1228 N N . ASP A 1 176 ? -16.175 22.806 -21.358 1.00 44.88 176 ASP A N 1
ATOM 1229 C CA . ASP A 1 176 ? -16.176 24.157 -21.963 1.00 44.88 176 ASP A CA 1
ATOM 1230 C C . ASP A 1 176 ? -16.132 24.102 -23.503 1.00 44.88 176 ASP A C 1
ATOM 1232 O O . ASP A 1 176 ? -15.237 24.620 -24.167 1.00 44.88 176 ASP A O 1
ATOM 1236 N N . ARG A 1 177 ? -17.080 23.378 -24.111 1.00 51.59 177 ARG A N 1
ATOM 1237 C CA . ARG A 1 177 ? -17.384 23.497 -25.553 1.00 51.59 177 ARG A CA 1
ATOM 1238 C C . ARG A 1 177 ? -18.884 23.612 -25.781 1.00 51.59 177 ARG A C 1
ATOM 1240 O O . ARG A 1 177 ? -19.461 22.875 -26.576 1.00 51.59 177 ARG A O 1
ATOM 1247 N N . GLY A 1 178 ? -19.521 24.499 -25.028 1.00 47.12 178 GLY A N 1
ATOM 1248 C CA . GLY A 1 178 ? -20.970 24.634 -25.031 1.00 47.12 178 GLY A CA 1
ATOM 1249 C C . GLY A 1 178 ? -21.453 26.062 -24.848 1.00 47.12 178 GLY A C 1
ATOM 1250 O O . GLY A 1 178 ? -22.359 26.256 -24.052 1.00 47.12 178 GLY A O 1
ATOM 1251 N N . ASN A 1 179 ? -20.872 27.049 -25.543 1.00 50.50 179 ASN A N 1
ATOM 1252 C CA . ASN A 1 179 ? -21.576 28.312 -25.803 1.00 50.50 179 ASN A CA 1
ATOM 1253 C C . ASN A 1 179 ? -21.014 29.101 -27.003 1.00 50.50 179 ASN A C 1
ATOM 1255 O O . ASN A 1 179 ? -20.618 30.255 -26.869 1.00 50.50 179 ASN A O 1
ATOM 1259 N N . GLU A 1 180 ? -21.007 28.500 -28.189 1.00 58.28 180 GLU A N 1
ATOM 1260 C CA . GLU A 1 180 ? -21.007 29.259 -29.445 1.00 58.28 180 GLU A CA 1
ATOM 1261 C C . GLU A 1 180 ? -22.083 28.663 -30.352 1.00 58.28 180 GLU A C 1
ATOM 1263 O O . GLU A 1 180 ? -21.767 27.874 -31.228 1.00 58.28 180 GLU A O 1
ATOM 1268 N N . GLU A 1 181 ? -23.357 28.962 -30.068 1.00 58.34 181 GLU A N 1
ATOM 1269 C CA . GLU A 1 181 ? -24.429 29.111 -31.072 1.00 58.34 181 GLU A CA 1
ATOM 1270 C C . GLU A 1 181 ? -25.770 29.476 -30.401 1.00 58.34 181 GLU A C 1
ATOM 1272 O O . GLU A 1 181 ? -26.531 28.614 -29.970 1.00 58.34 181 GLU A O 1
ATOM 1277 N N . ALA A 1 182 ? -26.028 30.783 -30.303 1.00 50.78 182 ALA A N 1
ATOM 1278 C CA . ALA A 1 182 ? -27.328 31.473 -30.360 1.00 50.78 182 ALA A CA 1
ATOM 1279 C C . ALA A 1 182 ? -27.013 32.975 -30.195 1.00 50.78 182 ALA A C 1
ATOM 1281 O O . ALA A 1 182 ? -26.234 33.339 -29.323 1.00 50.78 182 ALA A O 1
ATOM 1282 N N . GLU A 1 183 ? -27.515 33.944 -30.943 1.00 56.91 183 GLU A N 1
ATOM 1283 C CA . GLU A 1 183 ? -28.439 34.015 -32.063 1.00 56.91 183 GLU A CA 1
ATOM 1284 C C . GLU A 1 183 ? -28.308 35.458 -32.595 1.00 56.91 183 GLU A C 1
ATOM 1286 O O . GLU A 1 183 ? -27.922 36.378 -31.871 1.00 56.91 183 GLU A O 1
ATOM 1291 N N . ASP A 1 184 ? -28.604 35.615 -33.874 1.00 55.34 184 ASP A N 1
ATOM 1292 C CA . ASP A 1 184 ? -28.751 36.856 -34.633 1.00 55.34 184 ASP A CA 1
ATOM 1293 C C . ASP A 1 184 ? -29.729 37.853 -33.962 1.00 55.34 184 ASP A C 1
ATOM 1295 O O . ASP A 1 184 ? -30.854 37.469 -33.627 1.00 55.34 184 ASP A O 1
ATOM 1299 N N . ALA A 1 185 ? -29.317 39.120 -33.787 1.00 49.34 185 ALA A N 1
ATOM 1300 C CA . ALA A 1 185 ? -30.188 40.302 -33.648 1.00 49.34 185 ALA A CA 1
ATOM 1301 C C . ALA A 1 185 ? -29.418 41.619 -33.867 1.00 49.34 185 ALA A C 1
ATOM 1303 O O . ALA A 1 185 ? -28.427 41.866 -33.140 1.00 49.34 185 ALA A O 1
#

Sequence (185 aa):
MTPFRRRSIALAGPLLGLSLAAGGATAAHGPASGNAATRPVHVHEGTCGALIGPDFVLQLTDLEVPAGKALGGEVSVAAAEPVAVGFTILNASLDQLLAEPRAVDVHRSDEDEETFVACGEIAG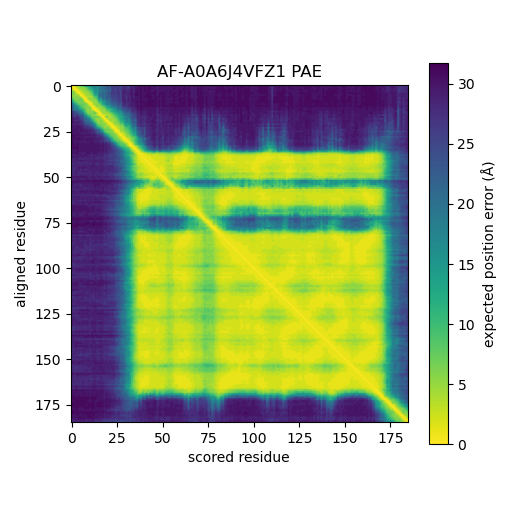PRGRDGGLAVALTEQGGSGFAGVAYLVPTVANRNQTAVSVLLAEPATDGAEDRGNEEAEDA

Nearest PDB structures (foldseek):
  6le0-assembly1_A  TM=3.366E-01  e=6.695E-03  Streptomyces koyangensis
  6le0-assembly2_C  TM=3.564E-01  e=9.742E-03  Streptomyces koyangensis
  2le1-assembly1_A  TM=4.387E-01  e=1.423E+00  Thermobifida fusca YX
  8iex-assembly1_A  TM=4.914E-01  e=2.185E+00  Arabidopsis thaliana
  3bbj-assembly1_B  TM=2.181E-01  e=6.038E-01  Thermobifida fusca YX

Secondary structure (DSSP, 8-state):
--------------------------------SS----B-EEEEEEETTEE--GGGEEEPPPBBPPPS---SSSS-GGGSPPEEEEEEEESS-HHHHTSS-EEEEEEEETTEEEEEEEEEES-S---TTS-EEEEEEE-TT---EEEEEEEE-SS-TT-EEEEEEEEPPP----SSS--S-----

pLDDT: mean 80.3, std 20.28, range [38.88, 98.69]

Solvent-accessible surface area (backbone atoms only — not comparable to full-atom values): 11356 Å² total; per-residue (Å²): 142,85,85,80,89,82,90,84,87,90,83,89,77,91,77,91,74,85,86,80,83,78,84,71,83,70,79,74,76,64,76,80,80,66,80,71,59,47,19,45,31,38,37,29,36,32,40,78,95,52,66,50,65,86,90,50,59,46,82,48,47,49,24,34,54,81,82,77,82,82,80,84,68,94,64,60,62,92,76,51,79,57,48,27,40,25,66,36,76,42,92,42,22,56,67,65,55,55,71,50,64,18,17,40,42,28,28,59,18,83,91,38,69,88,43,57,25,24,33,20,50,56,59,78,74,66,48,97,84,62,20,36,68,22,61,24,40,53,27,92,86,54,59,22,38,38,38,38,38,40,27,50,34,92,91,41,65,57,20,19,35,36,38,38,43,34,37,56,49,84,76,82,90,73,86,84,87,83,84,89,86,85,79,94,131

Mean predicted aligned error: 13.85 Å

Foldseek 3Di:
DDDDDDDDDDDDDDDDDDDDPPPDPPPPPDPPPDDQFFKWKWKFFDFVVDGDDDPGIDTWGTWGFDDDDDDDPPPPCLPPFTKTKTKDKDLAALCRSVVGKMKMWIAPHPVGRVDTQWMWISDDDADPQRKDKTWTHGDDPQQKTWIWIWGQDPVHNRIIMIMIIMGGHDDCPDPDPPPDDDDDD

Radius of gyration: 27.34 Å; Cα contacts (8 Å, |Δi|>4): 323; chains: 1; bounding box: 69×80×56 Å

Organism: NCBI:txid1645740